Protein AF-0000000081104577 (afdb_homodimer)

pLDDT: mean 89.52, std 12.12, range [42.78, 98.62]

Sequence (260 aa):
MELSDIFRIVNLAVAGITVLGGVFHIFPFGPQNFIIGLYMIVFGLSIALLEFQIPPQVSRYANFLFSFIGRGIFYILLGGLLLGEHLISNIAGGAVGIIGIGYVALEFIPSIEPPSNMREADVGWGAEQVMELSDIFRIVNLAVAGITVLGGVFHIFPFGPQNFIIGLYMIVFGLSIALLEFQIPPQVSRYANFLFSFIGRGIFYILLGGLLLGEHLISNIAGGAVGIIGIGYVALEFIPSIEPPSNMREADVGWGAEQV

InterPro domains:
  IPR013714 Golgi apparatus membrane protein TVP15 [PF08507] (6-126)
  IPR013714 Golgi apparatus membrane protein TVP15 [PTHR28128] (6-128)

Nearest PDB structures (foldseek):
  8qkd-assembly1_A  TM=3.500E-01  e=8.846E+00  synthetic construct

Organism: NCBI:txid173218

Structure (mmCIF, N/CA/C/O backbone):
data_AF-0000000081104577-model_v1
#
loop_
_entity.id
_entity.type
_entity.pdbx_description
1 polymer 'COPI-coated vesicle protein'
#
loop_
_atom_site.group_PDB
_atom_site.id
_atom_site.type_symbol
_atom_site.label_atom_id
_atom_site.label_alt_id
_atom_site.label_comp_id
_atom_site.label_asym_id
_atom_site.label_entity_id
_atom_site.label_seq_id
_atom_site.pdbx_PDB_ins_code
_atom_site.Cartn_x
_atom_site.Cartn_y
_atom_site.Cartn_z
_atom_site.occupancy
_atom_site.B_iso_or_equiv
_atom_site.auth_seq_id
_atom_site.auth_comp_id
_atom_site.auth_asym_id
_atom_site.auth_atom_id
_atom_site.pdbx_PDB_model_num
ATOM 1 N N . MET A 1 1 ? -29.312 0.276 12.805 1 65.75 1 MET A N 1
ATOM 2 C CA . MET A 1 1 ? -27.859 0.363 12.891 1 65.75 1 MET A CA 1
ATOM 3 C C . MET A 1 1 ? -27.344 1.598 12.156 1 65.75 1 MET A C 1
ATOM 5 O O . MET A 1 1 ? -27.844 1.94 11.086 1 65.75 1 MET A O 1
ATOM 9 N N . GLU A 1 2 ? -26.625 2.367 12.812 1 85.12 2 GLU A N 1
ATOM 10 C CA . GLU A 1 2 ? -26.078 3.574 12.219 1 85.12 2 GLU A CA 1
ATOM 11 C C . GLU A 1 2 ? -25.062 3.234 11.125 1 85.12 2 GLU A C 1
ATOM 13 O O . GLU A 1 2 ? -24.484 2.146 11.125 1 85.12 2 GLU A O 1
ATOM 18 N N . LEU A 1 3 ? -25.125 3.916 10.094 1 83.12 3 LEU A N 1
ATOM 19 C CA . LEU A 1 3 ? -24.234 3.713 8.953 1 83.12 3 LEU A CA 1
ATOM 20 C C . LEU A 1 3 ? -22.797 3.482 9.43 1 83.12 3 LEU A C 1
ATOM 22 O O . LEU A 1 3 ? -22.078 2.682 8.836 1 83.12 3 LEU A O 1
ATOM 26 N N . SER A 1 4 ? -22.438 4.066 10.477 1 85.38 4 SER A N 1
ATOM 27 C CA . SER A 1 4 ? -21.078 3.92 11.023 1 85.38 4 SER A CA 1
ATOM 28 C C . SER A 1 4 ? -20.844 2.5 11.531 1 85.38 4 SER A C 1
ATOM 30 O O . SER A 1 4 ? -19.75 1.965 11.391 1 85.38 4 SER A O 1
ATOM 32 N N . ASP A 1 5 ? -21.859 1.914 12.07 1 90.38 5 ASP A N 1
ATOM 33 C CA . ASP A 1 5 ? -21.734 0.544 12.562 1 90.38 5 ASP A CA 1
ATOM 34 C C . ASP A 1 5 ? -21.594 -0.444 11.406 1 90.38 5 ASP A C 1
ATOM 36 O O . ASP A 1 5 ? -20.875 -1.437 11.516 1 90.38 5 ASP A O 1
ATOM 40 N N . ILE A 1 6 ? -22.359 -0.142 10.398 1 91.94 6 ILE A N 1
ATOM 41 C CA . ILE A 1 6 ? -22.281 -0.996 9.219 1 91.94 6 ILE A CA 1
ATOM 42 C C . ILE A 1 6 ? -20.859 -0.945 8.641 1 91.94 6 ILE A C 1
ATOM 44 O O . ILE A 1 6 ? -20.281 -1.983 8.32 1 91.94 6 ILE A O 1
ATOM 48 N N . PHE A 1 7 ? -20.312 0.239 8.531 1 94.06 7 PHE A N 1
ATOM 49 C CA . PHE A 1 7 ? -18.953 0.386 8.023 1 94.06 7 PHE A CA 1
ATOM 50 C C . PHE A 1 7 ? -17.969 -0.327 8.93 1 94.06 7 PHE A C 1
ATOM 52 O O . PHE A 1 7 ? -17 -0.935 8.453 1 94.06 7 PHE A O 1
ATOM 59 N N . ARG A 1 8 ? -18.203 -0.236 10.172 1 94.44 8 ARG A N 1
ATOM 60 C CA . ARG A 1 8 ? -17.312 -0.896 11.125 1 94.44 8 ARG A CA 1
ATOM 61 C C . ARG A 1 8 ? -17.328 -2.408 10.93 1 94.44 8 ARG A C 1
ATOM 63 O O . ARG A 1 8 ? -16.266 -3.047 10.891 1 94.44 8 ARG A O 1
ATOM 70 N N . ILE A 1 9 ? -18.453 -2.953 10.805 1 95.81 9 ILE A N 1
ATOM 71 C CA . ILE A 1 9 ? -18.609 -4.395 10.625 1 95.81 9 ILE A CA 1
ATOM 72 C C . ILE A 1 9 ? -17.969 -4.812 9.297 1 95.81 9 ILE A C 1
ATOM 74 O O . ILE A 1 9 ? -17.25 -5.816 9.242 1 95.81 9 ILE A O 1
ATOM 78 N N . VAL A 1 10 ? -18.219 -4.055 8.227 1 97 10 VAL A N 1
ATOM 79 C CA . VAL A 1 10 ? -17.656 -4.348 6.91 1 97 10 VAL A CA 1
ATOM 80 C C . VAL A 1 10 ? -16.141 -4.293 6.977 1 97 10 VAL A C 1
ATOM 82 O O . VAL A 1 10 ? -15.453 -5.191 6.477 1 97 10 VAL A O 1
ATOM 85 N N . ASN A 1 11 ? -15.617 -3.279 7.641 1 97.44 11 ASN A N 1
ATOM 86 C CA . ASN A 1 11 ? -14.172 -3.129 7.758 1 97.44 11 ASN A CA 1
ATOM 87 C C . ASN A 1 11 ? -13.555 -4.254 8.586 1 97.44 11 ASN A C 1
ATOM 89 O O . ASN A 1 11 ? -12.469 -4.734 8.273 1 97.44 11 ASN A O 1
ATOM 93 N N . LEU A 1 12 ? -14.242 -4.66 9.633 1 97.56 12 LEU A N 1
ATOM 94 C CA . LEU A 1 12 ? -13.742 -5.762 10.453 1 97.56 12 LEU A CA 1
ATOM 95 C C . LEU A 1 12 ? -13.766 -7.07 9.672 1 97.56 12 LEU A C 1
ATOM 97 O O . LEU A 1 12 ? -12.883 -7.914 9.844 1 97.56 12 LEU A O 1
ATOM 101 N N . ALA A 1 13 ? -14.781 -7.219 8.867 1 98.38 13 ALA A N 1
ATOM 102 C CA . ALA A 1 13 ? -14.828 -8.391 7.996 1 98.38 13 ALA A CA 1
ATOM 103 C C . ALA A 1 13 ? -13.656 -8.398 7.02 1 98.38 13 ALA A C 1
ATOM 105 O O . ALA A 1 13 ? -12.977 -9.414 6.859 1 98.38 13 ALA A O 1
ATOM 106 N N . VAL A 1 14 ? -13.414 -7.258 6.383 1 98.56 14 VAL A N 1
ATOM 107 C CA . VAL A 1 14 ? -12.297 -7.125 5.457 1 98.56 14 VAL A CA 1
ATOM 108 C C . VAL A 1 14 ? -10.984 -7.43 6.18 1 98.56 14 VAL A C 1
ATOM 110 O O . VAL A 1 14 ? -10.141 -8.156 5.66 1 98.56 14 VAL A O 1
ATOM 113 N N . ALA A 1 15 ? -10.883 -6.871 7.371 1 98.56 15 ALA A N 1
ATOM 114 C CA . ALA A 1 15 ? -9.68 -7.086 8.164 1 98.56 15 ALA A CA 1
ATOM 115 C C . ALA A 1 15 ? -9.484 -8.57 8.484 1 98.56 15 ALA A C 1
ATOM 117 O O . ALA A 1 15 ? -8.398 -9.117 8.289 1 98.56 15 ALA A O 1
ATOM 118 N N . GLY A 1 16 ? -10.484 -9.219 8.945 1 98.56 16 GLY A N 1
ATOM 119 C CA . GLY A 1 16 ? -10.406 -10.633 9.281 1 98.56 16 GLY A CA 1
ATOM 120 C C . GLY A 1 16 ? -10.055 -11.508 8.094 1 98.56 16 GLY A C 1
ATOM 121 O O . GLY A 1 16 ? -9.203 -12.391 8.203 1 98.56 16 GLY A O 1
ATOM 122 N N . ILE A 1 17 ? -10.742 -11.234 7 1 98.56 17 ILE A N 1
ATOM 123 C CA . ILE A 1 17 ? -10.5 -11.992 5.777 1 98.56 17 ILE A CA 1
ATOM 124 C C . ILE A 1 17 ? -9.055 -11.789 5.324 1 98.56 17 ILE A C 1
ATOM 126 O O . ILE A 1 17 ? -8.383 -12.742 4.926 1 98.56 17 ILE A O 1
ATOM 130 N N . THR A 1 18 ? -8.602 -10.555 5.414 1 98.5 18 THR A N 1
ATOM 131 C CA . THR A 1 18 ? -7.262 -10.219 4.953 1 98.5 18 THR A CA 1
ATOM 132 C C . THR A 1 18 ? -6.203 -10.867 5.844 1 98.5 18 THR A C 1
ATOM 134 O O . THR A 1 18 ? -5.215 -11.406 5.352 1 98.5 18 THR A O 1
ATOM 137 N N . VAL A 1 19 ? -6.363 -10.867 7.137 1 98.38 19 VAL A N 1
ATOM 138 C CA . VAL A 1 19 ? -5.406 -11.453 8.062 1 98.38 19 VAL A CA 1
ATOM 139 C C . VAL A 1 19 ? -5.355 -12.969 7.859 1 98.38 19 VAL A C 1
ATOM 141 O O . VAL A 1 19 ? -4.273 -13.547 7.73 1 98.38 19 VAL A O 1
ATOM 144 N N . LEU A 1 20 ? -6.504 -13.586 7.793 1 97.94 20 LEU A N 1
ATOM 145 C CA . LEU A 1 20 ? -6.559 -15.031 7.566 1 97.94 20 LEU A CA 1
ATOM 146 C C . LEU A 1 20 ? -5.953 -15.391 6.211 1 97.94 20 LEU A C 1
ATOM 148 O O . LEU A 1 20 ? -5.199 -16.359 6.102 1 97.94 20 LEU A O 1
ATOM 152 N N . GLY A 1 21 ? -6.363 -14.594 5.211 1 96.69 21 GLY A N 1
ATOM 153 C CA . GLY A 1 21 ? -5.777 -14.797 3.896 1 96.69 21 GLY A CA 1
ATOM 154 C C . GLY A 1 21 ? -4.266 -14.672 3.889 1 96.69 21 GLY A C 1
ATOM 155 O O . GLY A 1 21 ? -3.576 -15.414 3.188 1 96.69 21 GLY A O 1
ATOM 156 N N . GLY A 1 22 ? -3.736 -13.695 4.652 1 97 22 GLY A N 1
ATOM 157 C CA . GLY A 1 22 ? -2.295 -13.531 4.762 1 97 22 GLY A CA 1
ATOM 158 C C . GLY A 1 22 ? -1.605 -14.727 5.402 1 97 22 GLY A C 1
ATOM 159 O O . GLY A 1 22 ? -0.541 -15.148 4.949 1 97 22 GLY A O 1
ATOM 160 N N . VAL A 1 23 ? -2.195 -15.227 6.434 1 97 23 VAL A N 1
ATOM 161 C CA . VAL A 1 23 ? -1.643 -16.391 7.113 1 97 23 VAL A CA 1
ATOM 162 C C . VAL A 1 23 ? -1.555 -17.562 6.137 1 97 23 VAL A C 1
ATOM 164 O O . VAL A 1 23 ? -0.515 -18.219 6.035 1 97 23 VAL A O 1
ATOM 167 N N . PHE A 1 24 ? -2.6 -17.781 5.336 1 94.38 24 PHE A N 1
ATOM 168 C CA . PHE A 1 24 ? -2.617 -18.891 4.391 1 94.38 24 PHE A CA 1
ATOM 169 C C . PHE A 1 24 ? -1.701 -18.609 3.205 1 94.38 24 PHE A C 1
ATOM 171 O O . PHE A 1 24 ? -1.168 -19.547 2.592 1 94.38 24 PHE A O 1
ATOM 178 N N . HIS A 1 25 ? -1.55 -17.297 2.945 1 93.25 25 HIS A N 1
ATOM 179 C CA . HIS A 1 25 ? -0.739 -16.906 1.797 1 93.25 25 HIS A CA 1
ATOM 180 C C . HIS A 1 25 ? 0.734 -17.234 2.027 1 93.25 25 HIS A C 1
ATOM 182 O O . HIS A 1 25 ? 1.486 -17.438 1.072 1 93.25 25 HIS A O 1
ATOM 188 N N . ILE A 1 26 ? 1.109 -17.344 3.244 1 93.81 26 ILE A N 1
ATOM 189 C CA . ILE A 1 26 ? 2.502 -17.609 3.596 1 93.81 26 ILE A CA 1
ATOM 190 C C . ILE A 1 26 ? 2.875 -19.031 3.205 1 93.81 26 ILE A C 1
ATOM 192 O O . ILE A 1 26 ? 4.031 -19.312 2.877 1 93.81 26 ILE A O 1
ATOM 196 N N . PHE A 1 27 ? 1.808 -19.922 3.104 1 91.19 27 PHE A N 1
ATOM 197 C CA . PHE A 1 27 ? 2.047 -21.312 2.76 1 91.19 27 PHE A CA 1
ATOM 198 C C . PHE A 1 27 ? 1.542 -21.625 1.355 1 91.19 27 PHE A C 1
ATOM 200 O O . PHE A 1 27 ? 0.433 -21.219 0.988 1 91.19 27 PHE A O 1
ATOM 207 N N . PRO A 1 28 ? 2.332 -22.375 0.482 1 89.88 28 PRO A N 1
ATOM 208 C CA . PRO A 1 28 ? 3.648 -22.922 0.808 1 89.88 28 PRO A CA 1
ATOM 209 C C . PRO A 1 28 ? 4.73 -21.844 0.91 1 89.88 28 PRO A C 1
ATOM 211 O O . PRO A 1 28 ? 4.637 -20.812 0.249 1 89.88 28 PRO A O 1
ATOM 214 N N . PHE A 1 29 ? 5.703 -22.188 1.656 1 89.62 29 PHE A N 1
ATOM 215 C CA . PHE A 1 29 ? 6.719 -21.188 1.97 1 89.62 29 PHE A CA 1
ATOM 216 C C . PHE A 1 29 ? 7.523 -20.844 0.728 1 89.62 29 PHE A C 1
ATOM 218 O O . PHE A 1 29 ? 7.941 -21.719 -0.024 1 89.62 29 PHE A O 1
ATOM 225 N N . GLY A 1 30 ? 7.652 -19.547 0.476 1 91.69 30 GLY A N 1
ATOM 226 C CA . GLY A 1 30 ? 8.445 -18.859 -0.541 1 91.69 30 GLY A CA 1
ATOM 227 C C . GLY A 1 30 ? 8.648 -17.391 -0.261 1 91.69 30 GLY A C 1
ATOM 228 O O . GLY A 1 30 ? 7.84 -16.766 0.44 1 91.69 30 GLY A O 1
ATOM 229 N N . PRO A 1 31 ? 9.742 -16.922 -0.758 1 93.38 31 PRO A N 1
ATOM 230 C CA . PRO A 1 31 ? 10.023 -15.516 -0.43 1 93.38 31 PRO A CA 1
ATOM 231 C C . PRO A 1 31 ? 8.875 -14.578 -0.811 1 93.38 31 PRO A C 1
ATOM 233 O O . PRO A 1 31 ? 8.523 -13.688 -0.038 1 93.38 31 PRO A O 1
ATOM 236 N N . GLN A 1 32 ? 8.359 -14.727 -1.982 1 94.31 32 GLN A N 1
ATOM 237 C CA . GLN A 1 32 ? 7.254 -13.883 -2.424 1 94.31 32 GLN A CA 1
ATOM 238 C C . GLN A 1 32 ? 6.031 -14.062 -1.528 1 94.31 32 GLN A C 1
ATOM 240 O O . GLN A 1 32 ? 5.469 -13.078 -1.036 1 94.31 32 GLN A O 1
ATOM 245 N N . ASN A 1 33 ? 5.641 -15.344 -1.287 1 94.69 33 ASN A N 1
ATOM 246 C CA . ASN A 1 33 ? 4.48 -15.648 -0.457 1 94.69 33 ASN A CA 1
ATOM 247 C C . ASN A 1 33 ? 4.652 -15.117 0.963 1 94.69 33 ASN A C 1
ATOM 249 O O . ASN A 1 33 ? 3.699 -14.61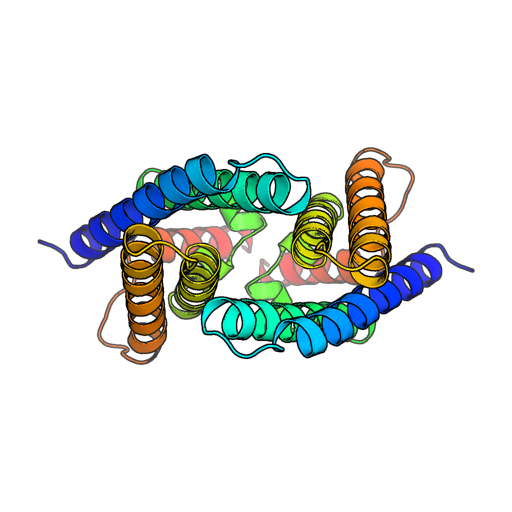7 1.562 1 94.69 33 ASN A O 1
ATOM 253 N N . PHE A 1 34 ? 5.832 -15.273 1.395 1 96.5 34 PHE A N 1
ATOM 254 C CA . PHE A 1 34 ? 6.121 -14.844 2.758 1 96.5 34 PHE A CA 1
ATOM 255 C C . PHE A 1 34 ? 5.965 -13.336 2.9 1 96.5 34 PHE A C 1
ATOM 257 O O . PHE A 1 34 ? 5.293 -12.859 3.816 1 96.5 34 PHE A O 1
ATOM 264 N N . ILE A 1 35 ? 6.523 -12.57 2.006 1 96.62 35 ILE A N 1
ATOM 265 C CA . ILE A 1 35 ? 6.488 -11.109 2.08 1 96.62 35 ILE A CA 1
ATOM 266 C C . ILE A 1 35 ? 5.047 -10.625 1.935 1 96.62 35 ILE A C 1
ATOM 268 O O . ILE A 1 35 ? 4.562 -9.844 2.76 1 96.62 35 ILE A O 1
ATOM 272 N N . ILE A 1 36 ? 4.371 -11.109 0.971 1 96 36 ILE A N 1
ATOM 273 C CA . ILE A 1 36 ? 3.01 -10.664 0.705 1 96 36 ILE A CA 1
ATOM 274 C C . ILE A 1 36 ? 2.102 -11.055 1.866 1 96 36 ILE A C 1
ATOM 276 O O . ILE A 1 36 ? 1.282 -10.258 2.32 1 96 36 ILE A O 1
ATOM 280 N N . GLY A 1 37 ? 2.271 -12.312 2.352 1 97.19 37 GLY A N 1
ATOM 281 C CA . GLY A 1 37 ? 1.483 -12.75 3.492 1 97.19 37 GLY A CA 1
ATOM 282 C C . GLY A 1 37 ? 1.68 -11.883 4.723 1 97.19 37 GLY A C 1
ATOM 283 O O . GLY A 1 37 ? 0.712 -11.531 5.398 1 97.19 37 GLY A O 1
ATOM 284 N N . LEU A 1 38 ? 2.898 -11.555 5.004 1 97.94 38 LEU A N 1
ATOM 285 C CA . LEU A 1 38 ? 3.207 -10.711 6.152 1 97.94 38 LEU A CA 1
ATOM 286 C C . LEU A 1 38 ? 2.549 -9.344 6.012 1 97.94 38 LEU A C 1
ATOM 288 O O . LEU A 1 38 ? 1.973 -8.82 6.969 1 97.94 38 LEU A O 1
ATOM 292 N N . TYR A 1 39 ? 2.688 -8.82 4.848 1 98.06 39 TYR A N 1
ATOM 293 C CA . TYR A 1 39 ? 2.092 -7.512 4.609 1 98.06 39 TYR A CA 1
ATOM 294 C C . TYR A 1 39 ? 0.575 -7.57 4.738 1 98.06 39 TYR A C 1
ATOM 296 O O . TYR A 1 39 ? -0.043 -6.656 5.289 1 98.06 39 TYR A O 1
ATOM 304 N N . MET A 1 40 ? -0.032 -8.617 4.234 1 98.06 40 MET A N 1
ATOM 305 C CA . MET A 1 40 ? -1.48 -8.75 4.359 1 98.06 40 MET A CA 1
ATOM 306 C C . MET A 1 40 ? -1.896 -8.836 5.824 1 98.06 40 MET A C 1
ATOM 308 O O . MET A 1 40 ? -2.914 -8.266 6.219 1 98.06 40 MET A O 1
ATOM 312 N N . ILE A 1 41 ? -1.156 -9.492 6.629 1 98.31 41 ILE A N 1
ATOM 313 C CA . ILE A 1 41 ? -1.445 -9.594 8.055 1 98.31 41 ILE A CA 1
ATOM 314 C C . ILE A 1 41 ? -1.347 -8.219 8.703 1 98.31 41 ILE A C 1
ATOM 316 O O . ILE A 1 41 ? -2.258 -7.801 9.422 1 98.31 41 ILE A O 1
ATOM 320 N N . VAL A 1 42 ? -0.312 -7.523 8.398 1 97.31 42 VAL A N 1
ATOM 321 C CA . VAL A 1 42 ? -0.097 -6.199 8.977 1 97.31 42 VAL A CA 1
ATOM 322 C C . VAL A 1 42 ? -1.202 -5.25 8.516 1 97.31 42 VAL A C 1
ATOM 324 O O . VAL A 1 42 ? -1.767 -4.508 9.328 1 97.31 42 VAL A O 1
ATOM 327 N N . PHE A 1 43 ? -1.508 -5.289 7.23 1 97.25 43 PHE A N 1
ATOM 328 C CA . PHE A 1 43 ? -2.549 -4.426 6.691 1 97.25 43 PHE A CA 1
ATOM 329 C C . PHE A 1 43 ? -3.9 -4.746 7.32 1 97.25 43 PHE A C 1
ATOM 331 O O . PHE A 1 43 ? -4.645 -3.84 7.699 1 97.25 43 PHE A O 1
ATOM 338 N N . GLY A 1 44 ? -4.215 -6.023 7.422 1 97.88 44 GLY A N 1
ATOM 339 C CA . GLY A 1 44 ? -5.469 -6.418 8.047 1 97.88 44 GLY A CA 1
ATOM 340 C C . GLY A 1 44 ? -5.57 -5.988 9.5 1 97.88 44 GLY A C 1
ATOM 341 O O . GLY A 1 44 ? -6.609 -5.484 9.93 1 97.88 44 GLY A O 1
ATOM 342 N N . LEU A 1 45 ? -4.539 -6.133 10.242 1 97.31 45 LEU A N 1
ATOM 343 C CA . LEU A 1 45 ? -4.516 -5.734 11.648 1 97.31 45 LEU A CA 1
ATOM 344 C C . LEU A 1 45 ? -4.648 -4.219 11.781 1 97.31 45 LEU A C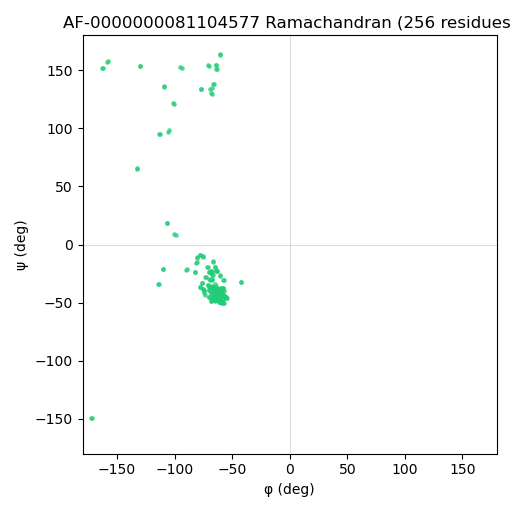 1
ATOM 346 O O . LEU A 1 45 ? -5.301 -3.73 12.711 1 97.31 45 LEU A O 1
ATOM 350 N N . SER A 1 46 ? -4.027 -3.488 10.906 1 95.94 46 SER A N 1
ATOM 351 C CA . SER A 1 46 ? -4.137 -2.033 10.914 1 95.94 46 SER A CA 1
ATOM 352 C C . SER A 1 46 ? -5.578 -1.587 10.68 1 95.94 46 SER A C 1
ATOM 354 O O . SER A 1 46 ? -6.07 -0.675 11.344 1 95.94 46 SER A O 1
ATOM 356 N N . ILE A 1 47 ? -6.215 -2.242 9.719 1 96.5 47 ILE A N 1
ATOM 357 C CA . ILE A 1 47 ? -7.602 -1.922 9.414 1 96.5 47 ILE A CA 1
ATOM 358 C C . ILE A 1 47 ? -8.484 -2.219 10.625 1 96.5 47 ILE A C 1
ATOM 360 O O . ILE A 1 47 ? -9.352 -1.418 10.977 1 96.5 47 ILE A O 1
ATOM 364 N N . ALA A 1 48 ? -8.211 -3.35 11.258 1 96.31 48 ALA A N 1
ATOM 365 C CA . ALA A 1 48 ? -8.961 -3.717 12.453 1 96.31 48 ALA A CA 1
ATOM 366 C C . ALA A 1 48 ? -8.734 -2.711 13.578 1 96.31 48 ALA A C 1
ATOM 368 O O . ALA A 1 48 ? -9.688 -2.268 14.227 1 96.31 48 ALA A O 1
ATOM 369 N N . LEU A 1 49 ? -7.543 -2.348 13.781 1 94.19 49 LEU A N 1
ATOM 370 C CA . LEU A 1 49 ? -7.172 -1.419 14.844 1 94.19 49 LEU A CA 1
ATOM 371 C C . LEU A 1 49 ? -7.875 -0.078 14.656 1 94.19 49 LEU A C 1
ATOM 373 O O . LEU A 1 49 ? -8.297 0.542 15.641 1 94.19 49 LEU A O 1
ATOM 377 N N . LEU A 1 50 ? -7.984 0.344 13.438 1 92.31 50 LEU A N 1
ATOM 378 C CA . LEU A 1 50 ? -8.578 1.644 13.133 1 92.31 50 LEU A CA 1
ATOM 379 C C . LEU A 1 50 ? -10.039 1.69 13.562 1 92.31 50 LEU A C 1
ATOM 381 O O . LEU A 1 50 ? -10.602 2.771 13.75 1 92.31 50 LEU A O 1
ATOM 385 N N . GLU A 1 51 ? -10.656 0.534 13.672 1 92.25 51 GLU A N 1
ATOM 386 C CA . GLU A 1 51 ? -12.062 0.487 14.055 1 92.25 51 GLU A CA 1
ATOM 387 C C . GLU A 1 51 ? -12.234 0.631 15.562 1 92.25 51 GLU A C 1
ATOM 389 O O . GLU A 1 51 ? -13.344 0.861 16.047 1 92.25 51 GLU A O 1
ATOM 394 N N . PHE A 1 52 ? -11.141 0.542 16.266 1 91.19 52 PHE A N 1
ATOM 395 C CA . PHE A 1 52 ? -11.195 0.652 17.719 1 91.19 52 PHE A CA 1
ATOM 396 C C . PHE A 1 52 ? -10.469 1.902 18.203 1 91.19 52 PHE A C 1
ATOM 398 O O . PHE A 1 52 ? -10.859 2.514 19.203 1 91.19 52 PHE A O 1
ATOM 405 N N . GLN A 1 53 ? -9.477 2.236 17.531 1 90.44 53 GLN A N 1
ATOM 406 C CA . GLN A 1 53 ? -8.711 3.434 17.859 1 90.44 53 GLN A CA 1
ATOM 407 C C . GLN A 1 53 ? -7.918 3.926 16.641 1 90.44 53 GLN A C 1
ATOM 409 O O . GLN A 1 53 ? -7.613 3.15 15.742 1 90.44 53 GLN A O 1
ATOM 414 N N . ILE A 1 54 ? -7.574 5.219 16.688 1 87.56 54 ILE A N 1
ATOM 415 C CA . ILE A 1 54 ? -6.805 5.832 15.609 1 87.56 54 ILE A CA 1
ATOM 416 C C . ILE A 1 54 ? -5.363 6.043 16.062 1 87.56 54 ILE A C 1
ATOM 418 O O . ILE A 1 54 ? -5.039 7.07 16.656 1 87.56 54 ILE A O 1
ATOM 422 N N . PRO A 1 55 ? -4.559 5.117 15.695 1 85.25 55 PRO A N 1
ATOM 423 C CA . PRO A 1 55 ? -3.148 5.328 16.031 1 85.25 55 PRO A CA 1
ATOM 424 C C . PRO A 1 55 ? -2.52 6.484 15.258 1 85.25 55 PRO A C 1
ATOM 426 O O . PRO A 1 55 ? -2.707 6.594 14.047 1 85.25 55 PRO A O 1
ATOM 429 N N . PRO A 1 56 ? -1.806 7.297 15.961 1 84.44 56 PRO A N 1
ATOM 430 C CA . PRO A 1 56 ? -1.169 8.43 15.273 1 84.44 56 PRO A CA 1
ATOM 431 C C . PRO A 1 56 ? -0.247 7.984 14.141 1 84.44 56 PRO A C 1
ATOM 433 O O . PRO A 1 56 ? -0.092 8.703 13.148 1 84.44 56 PRO A O 1
ATOM 436 N N . GLN A 1 57 ? 0.355 6.793 14.289 1 81.88 57 GLN A N 1
ATOM 437 C CA . GLN A 1 57 ? 1.26 6.281 13.258 1 81.88 57 GLN A CA 1
ATOM 438 C C . GLN A 1 57 ? 0.523 6.047 11.945 1 81.88 57 GLN A C 1
ATOM 440 O O . GLN A 1 57 ? 1.049 6.344 10.867 1 81.88 57 GLN A O 1
ATOM 445 N N . VAL A 1 58 ? -0.656 5.566 12.07 1 84.75 58 VAL A N 1
ATOM 446 C CA . VAL A 1 58 ? -1.42 5.25 10.867 1 84.75 58 VAL A CA 1
ATOM 447 C C . VAL A 1 58 ? -1.931 6.539 10.227 1 84.75 58 VAL A C 1
ATOM 449 O O . VAL A 1 58 ? -1.879 6.699 9.008 1 84.75 58 VAL A O 1
ATOM 452 N N . SER A 1 59 ? -2.309 7.418 11.031 1 81.94 59 SER A N 1
ATOM 453 C CA . SER A 1 59 ? -2.803 8.688 10.516 1 81.94 59 SER A CA 1
ATOM 454 C C . SER A 1 59 ? -1.674 9.508 9.898 1 81.94 59 SER A C 1
ATOM 456 O O . SER A 1 59 ? -1.892 10.258 8.945 1 81.94 59 SER A O 1
ATOM 458 N N . ARG A 1 60 ? -0.557 9.297 10.438 1 80.75 60 ARG A N 1
ATOM 459 C CA . ARG A 1 60 ? 0.592 10.062 9.961 1 80.75 60 ARG A CA 1
ATOM 460 C C . ARG A 1 60 ? 1.114 9.5 8.641 1 80.75 60 ARG A C 1
ATOM 462 O O . ARG A 1 60 ? 1.483 10.258 7.742 1 80.75 60 ARG A O 1
ATOM 469 N N . TYR A 1 61 ? 1.081 8.172 8.461 1 84.31 61 TYR A N 1
ATOM 470 C CA . TYR A 1 61 ? 1.783 7.551 7.344 1 84.31 61 TYR A CA 1
ATOM 471 C C . TYR A 1 61 ? 0.798 7.012 6.312 1 84.31 61 TYR A C 1
ATOM 473 O O . TYR A 1 61 ? 1.146 6.844 5.141 1 84.31 61 TYR A O 1
ATOM 481 N N . ALA A 1 62 ? -0.384 6.793 6.742 1 88.25 62 ALA A N 1
ATOM 482 C CA . ALA A 1 62 ? -1.357 6.152 5.859 1 88.25 62 ALA A CA 1
ATOM 483 C C . ALA A 1 62 ? -2.686 6.906 5.871 1 88.25 62 ALA A C 1
ATOM 485 O O . ALA A 1 62 ? -3.734 6.32 6.145 1 88.25 62 ALA A O 1
ATOM 486 N N . ASN A 1 63 ? -2.66 8.102 5.395 1 87.56 63 ASN A N 1
ATOM 487 C CA . ASN A 1 63 ? -3.842 8.953 5.43 1 87.56 63 ASN A CA 1
ATOM 488 C C . ASN A 1 63 ? -4.91 8.477 4.449 1 87.56 63 ASN A C 1
ATOM 490 O O . ASN A 1 63 ? -6.086 8.805 4.594 1 87.56 63 ASN A O 1
ATOM 494 N N . PHE A 1 64 ? -4.477 7.707 3.514 1 90.69 64 PHE A N 1
ATOM 495 C CA . PHE A 1 64 ? -5.422 7.215 2.518 1 90.69 64 PHE A CA 1
ATOM 496 C C . PHE A 1 64 ? -6.453 6.297 3.158 1 90.69 64 PHE A C 1
ATOM 498 O O . PHE A 1 64 ? -7.566 6.148 2.646 1 90.69 64 PHE A O 1
ATOM 505 N N . LEU A 1 65 ? -6.18 5.75 4.348 1 92.62 65 LEU A N 1
ATOM 506 C CA . LEU A 1 65 ? -7.098 4.84 5.027 1 92.62 65 LEU A CA 1
ATOM 507 C C . LEU A 1 65 ? -8.266 5.602 5.637 1 92.62 65 LEU A C 1
ATOM 509 O O . LEU A 1 65 ? -9.273 5 6.027 1 92.62 65 LEU A O 1
ATOM 513 N N . PHE A 1 66 ? -8.156 6.926 5.648 1 89.62 66 PHE A N 1
ATOM 514 C CA . PHE A 1 66 ? -9.18 7.754 6.281 1 89.62 66 PHE A CA 1
ATOM 515 C C . PHE A 1 66 ? -10.031 8.453 5.23 1 89.62 66 PHE A C 1
ATOM 517 O O . PHE A 1 66 ? -10.703 9.445 5.531 1 89.62 66 PHE A O 1
ATOM 524 N N . SER A 1 67 ? -9.977 7.945 4.066 1 89.56 67 SER A N 1
ATOM 525 C CA . SER A 1 67 ? -10.836 8.383 2.977 1 89.56 67 SER A CA 1
ATOM 526 C C . SER A 1 67 ? -11.523 7.203 2.299 1 89.56 67 SER A C 1
ATOM 528 O O . SER A 1 67 ? -10.984 6.094 2.291 1 89.56 67 SER A O 1
ATOM 530 N N . PHE A 1 68 ? -12.664 7.461 1.71 1 92.69 68 PHE A N 1
ATOM 531 C CA . PHE A 1 68 ? -13.398 6.402 1.024 1 92.69 68 PHE A CA 1
ATOM 532 C C . PHE A 1 68 ? -12.633 5.926 -0.207 1 92.69 68 PHE A C 1
ATOM 534 O O . PHE A 1 68 ? -12.484 4.723 -0.418 1 92.69 68 PHE A O 1
ATOM 541 N N . ILE A 1 69 ? -12.164 6.809 -0.934 1 92.62 69 ILE A N 1
ATOM 542 C CA . ILE A 1 69 ? -11.484 6.473 -2.18 1 92.62 69 ILE A CA 1
ATOM 543 C C . ILE A 1 69 ? -10.18 5.734 -1.872 1 92.62 69 ILE A C 1
ATOM 545 O O . ILE A 1 69 ? -9.883 4.707 -2.488 1 92.62 69 ILE A O 1
ATOM 549 N N . GLY A 1 70 ? -9.422 6.305 -0.904 1 93.75 70 GLY A N 1
ATOM 550 C CA . GLY A 1 70 ? -8.18 5.652 -0.534 1 93.75 70 GLY A CA 1
ATOM 551 C C . GLY A 1 70 ? -8.375 4.246 0.001 1 93.75 70 GLY A C 1
ATOM 552 O O . GLY A 1 70 ? -7.707 3.311 -0.435 1 93.75 70 GLY A O 1
ATOM 553 N N . ARG A 1 71 ? -9.281 4.117 0.847 1 95.5 71 ARG A N 1
ATOM 554 C CA . ARG A 1 71 ? -9.57 2.812 1.432 1 95.5 71 ARG A CA 1
ATOM 555 C C . ARG A 1 71 ? -10.109 1.85 0.38 1 95.5 71 ARG A C 1
ATOM 557 O O . ARG A 1 71 ? -9.773 0.664 0.383 1 95.5 71 ARG A O 1
ATOM 564 N N . GLY A 1 72 ? -10.992 2.377 -0.433 1 97.06 72 GLY A N 1
ATOM 565 C CA . GLY A 1 72 ? -11.547 1.552 -1.495 1 97.06 72 GLY A CA 1
ATOM 566 C C . GLY A 1 72 ? -10.484 0.982 -2.418 1 97.06 72 GLY A C 1
ATOM 567 O O . GLY A 1 72 ? -10.461 -0.222 -2.682 1 97.06 72 GLY A O 1
ATOM 568 N N . ILE A 1 73 ? -9.617 1.829 -2.893 1 96.88 73 ILE A N 1
ATOM 569 C CA . ILE A 1 73 ? -8.531 1.412 -3.771 1 96.88 73 ILE A CA 1
ATOM 570 C C . ILE A 1 73 ? -7.652 0.39 -3.055 1 96.88 73 ILE A C 1
ATOM 572 O O . ILE A 1 73 ? -7.223 -0.599 -3.654 1 96.88 73 ILE A O 1
ATOM 576 N N . PHE A 1 74 ? -7.445 0.62 -1.79 1 98.06 74 PHE A N 1
ATOM 577 C CA . PHE A 1 74 ? -6.637 -0.287 -0.985 1 98.06 74 PHE A CA 1
ATOM 578 C C . PHE A 1 74 ? -7.312 -1.646 -0.854 1 98.06 74 PHE A C 1
ATOM 580 O O . PHE A 1 74 ? -6.656 -2.684 -0.949 1 98.06 74 PHE A O 1
ATOM 587 N N . TYR A 1 75 ? -8.594 -1.655 -0.646 1 98.62 75 TYR A N 1
ATOM 588 C CA . TYR A 1 75 ? -9.336 -2.906 -0.526 1 98.62 75 TYR A CA 1
ATOM 589 C C . TYR A 1 75 ? -9.305 -3.686 -1.836 1 98.62 75 TYR A C 1
ATOM 591 O O . TYR A 1 75 ? -9.234 -4.918 -1.833 1 98.62 75 TYR A O 1
ATOM 599 N N . ILE A 1 76 ? -9.391 -2.988 -2.891 1 98.44 76 ILE A N 1
ATOM 600 C CA . ILE A 1 76 ? -9.297 -3.648 -4.188 1 98.44 76 ILE A CA 1
ATOM 601 C C . ILE A 1 76 ? -7.945 -4.348 -4.32 1 98.44 76 ILE A C 1
ATOM 603 O O . ILE A 1 76 ? -7.867 -5.48 -4.797 1 98.44 76 ILE A O 1
ATOM 607 N N . LEU A 1 77 ? -6.906 -3.666 -3.908 1 98.12 77 LEU A N 1
ATOM 608 C CA . LEU A 1 77 ? -5.586 -4.285 -3.914 1 98.12 77 LEU A CA 1
ATOM 609 C C . LEU A 1 77 ? -5.566 -5.539 -3.045 1 98.12 77 LEU A C 1
ATOM 611 O O . LEU A 1 77 ? -5.078 -6.586 -3.471 1 98.12 77 LEU A O 1
ATOM 615 N N . LEU A 1 78 ? -6.062 -5.41 -1.817 1 98.25 78 LEU A N 1
ATOM 616 C CA . LEU A 1 78 ? -6.082 -6.543 -0.901 1 98.25 78 LEU A CA 1
ATOM 617 C C . LEU A 1 78 ? -6.875 -7.703 -1.494 1 98.25 78 LEU A C 1
ATOM 619 O O . LEU A 1 78 ? -6.461 -8.859 -1.388 1 98.25 78 LEU A O 1
ATOM 623 N N . GLY A 1 79 ? -8.047 -7.348 -2.102 1 98.12 79 GLY A N 1
ATOM 624 C CA . GLY A 1 79 ? -8.805 -8.383 -2.789 1 98.12 79 GLY A CA 1
ATOM 625 C C . GLY A 1 79 ? -8.008 -9.094 -3.863 1 98.12 79 GLY A C 1
ATOM 626 O O . GLY A 1 79 ? -8.07 -10.32 -3.986 1 98.12 79 GLY A O 1
ATOM 627 N N . GLY A 1 80 ? -7.293 -8.336 -4.633 1 97.06 80 GLY A N 1
ATOM 628 C CA . GLY A 1 80 ? -6.422 -8.914 -5.645 1 97.06 80 GLY A CA 1
ATOM 629 C C . GLY A 1 80 ? -5.367 -9.836 -5.07 1 97.06 80 GLY A C 1
ATOM 630 O O . GLY A 1 80 ? -5.07 -10.883 -5.648 1 97.06 80 GLY A O 1
ATOM 631 N N . LEU A 1 81 ? -4.793 -9.453 -3.977 1 96.31 81 LEU A N 1
ATOM 632 C CA . LEU A 1 81 ? -3.756 -10.25 -3.338 1 96.31 81 LEU A CA 1
ATOM 633 C C . LEU A 1 81 ? -4.332 -11.555 -2.801 1 96.31 81 LEU A C 1
ATOM 635 O O . LEU A 1 81 ? -3.615 -12.555 -2.674 1 96.31 81 LEU A O 1
ATOM 639 N N . LEU A 1 82 ? -5.598 -11.547 -2.506 1 96.88 82 LEU A N 1
ATOM 640 C CA . LEU A 1 82 ? -6.258 -12.711 -1.93 1 96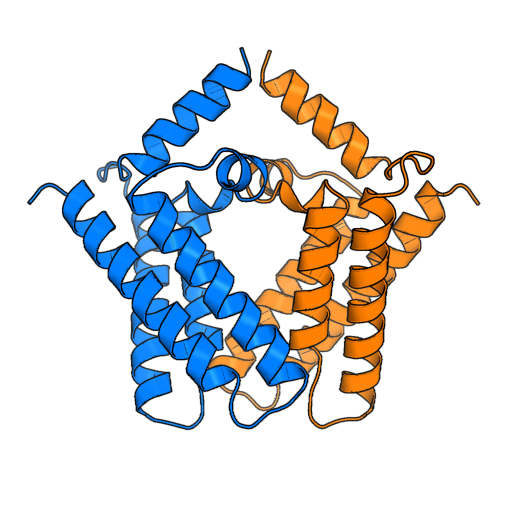.88 82 LEU A CA 1
ATOM 641 C C . LEU A 1 82 ? -6.645 -13.711 -3.016 1 96.88 82 LEU A C 1
ATOM 643 O O . LEU A 1 82 ? -6.805 -14.898 -2.74 1 96.88 82 LEU A O 1
ATOM 647 N N . LEU A 1 83 ? -6.793 -13.203 -4.211 1 95.25 83 LEU A N 1
ATOM 648 C CA . LEU A 1 83 ? -7.184 -14.094 -5.293 1 95.25 83 LEU A CA 1
ATOM 649 C C . LEU A 1 83 ? -6.109 -15.148 -5.547 1 95.25 83 LEU A C 1
ATOM 651 O O . LEU A 1 83 ? -4.926 -14.906 -5.297 1 95.25 83 LEU A O 1
ATOM 655 N N . GLY A 1 84 ? -6.574 -16.328 -6.039 1 89.62 84 GLY A N 1
ATOM 656 C CA . GLY A 1 84 ? -5.621 -17.406 -6.254 1 89.62 84 GLY A CA 1
ATOM 657 C C . GLY A 1 84 ? -6.223 -18.609 -6.977 1 89.62 84 GLY A C 1
ATOM 658 O O . GLY A 1 84 ? -7.098 -18.438 -7.832 1 89.62 84 GLY A O 1
ATOM 659 N N . GLU A 1 85 ? -5.672 -19.719 -6.645 1 85.44 85 GLU A N 1
ATOM 660 C CA . GLU A 1 85 ? -6.062 -20.938 -7.355 1 85.44 85 GLU A CA 1
ATOM 661 C C . GLU A 1 85 ? -7.246 -21.625 -6.676 1 85.44 85 GLU A C 1
ATOM 663 O O . GLU A 1 85 ? -8.023 -22.312 -7.324 1 85.44 85 GLU A O 1
ATOM 668 N N . HIS A 1 86 ? -7.43 -21.312 -5.441 1 89.38 86 HIS A N 1
ATOM 669 C CA . HIS A 1 86 ? -8.477 -22 -4.688 1 89.38 86 HIS A CA 1
ATOM 670 C C . HIS A 1 86 ? -9.773 -21.188 -4.691 1 89.38 86 HIS A C 1
ATOM 672 O O . HIS A 1 86 ? -9.742 -19.969 -4.758 1 89.38 86 HIS A O 1
ATOM 678 N N . LEU A 1 87 ? -10.844 -21.844 -4.57 1 91.88 87 LEU A N 1
ATOM 679 C CA . LEU A 1 87 ? -12.156 -21.219 -4.562 1 91.88 87 LEU A CA 1
ATOM 680 C C . LEU A 1 87 ? -12.312 -20.297 -3.363 1 91.88 87 LEU A C 1
ATOM 682 O O . LEU A 1 87 ? -12.844 -19.188 -3.492 1 91.88 87 LEU A O 1
ATOM 686 N N . ILE A 1 88 ? -11.867 -20.734 -2.23 1 92.81 88 ILE A N 1
ATOM 687 C CA . ILE A 1 88 ? -12.023 -19.953 -1.017 1 92.81 88 ILE A CA 1
ATOM 688 C C . ILE A 1 88 ? -11.281 -18.625 -1.174 1 92.81 88 ILE A C 1
ATOM 690 O O . ILE A 1 88 ? -11.773 -17.578 -0.74 1 92.81 88 ILE A O 1
ATOM 694 N N . SER A 1 89 ? -10.148 -18.672 -1.806 1 94 89 SER A N 1
ATOM 695 C CA . SER A 1 89 ? -9.375 -17.453 -2.035 1 94 89 SER A CA 1
ATOM 696 C C . SER A 1 89 ? -10.086 -16.531 -3.018 1 94 89 SER A C 1
ATOM 698 O O . SER A 1 89 ? -10.07 -15.305 -2.848 1 94 89 SER A O 1
ATOM 700 N N . ASN A 1 90 ? -10.703 -17.062 -3.986 1 95.69 90 ASN A N 1
ATOM 701 C CA . ASN A 1 90 ? -11.414 -16.266 -4.98 1 95.69 90 ASN A CA 1
ATOM 702 C C . ASN A 1 90 ? -12.68 -15.648 -4.395 1 95.69 90 ASN A C 1
ATOM 704 O O . ASN A 1 90 ? -13.062 -14.531 -4.766 1 95.69 90 ASN A O 1
ATOM 708 N N . ILE A 1 91 ? -13.297 -16.375 -3.52 1 96.62 91 ILE A N 1
ATOM 709 C CA . ILE A 1 91 ? -14.469 -15.828 -2.844 1 96.62 91 ILE A CA 1
ATOM 710 C C . ILE A 1 91 ? -14.047 -14.695 -1.913 1 96.62 91 ILE A C 1
ATOM 712 O O . ILE A 1 91 ? -14.641 -13.609 -1.933 1 96.62 91 ILE A O 1
ATOM 716 N N . ALA A 1 92 ? -13.031 -14.977 -1.129 1 96.69 92 ALA A N 1
ATOM 717 C CA . ALA A 1 92 ? -12.523 -13.969 -0.199 1 96.69 92 ALA A CA 1
ATOM 718 C C . ALA A 1 92 ? -12.031 -12.734 -0.944 1 96.69 92 ALA A C 1
ATOM 720 O O . ALA A 1 92 ? -12.398 -11.609 -0.603 1 96.69 92 ALA A O 1
ATOM 721 N N . GLY A 1 93 ? -11.211 -12.977 -1.965 1 97.44 93 GLY A N 1
ATOM 722 C CA . GLY A 1 93 ? -10.695 -11.867 -2.754 1 97.44 93 GLY A CA 1
ATOM 723 C C . GLY A 1 93 ? -11.781 -11.094 -3.48 1 97.44 93 GLY A C 1
ATOM 724 O O . GLY A 1 93 ? -11.734 -9.867 -3.551 1 97.44 93 GLY A O 1
ATOM 725 N N . GLY A 1 94 ? -12.703 -11.859 -4.031 1 97.62 94 GLY A N 1
ATOM 726 C CA . GLY A 1 94 ? -13.836 -11.219 -4.672 1 97.62 94 GLY A CA 1
ATOM 727 C C . GLY A 1 94 ? -14.648 -10.359 -3.719 1 97.62 94 GLY A C 1
ATOM 728 O O . GLY A 1 94 ? -15.016 -9.234 -4.051 1 97.62 94 GLY A O 1
ATOM 729 N N . ALA A 1 95 ? -14.945 -10.867 -2.574 1 98.06 95 ALA A N 1
ATOM 730 C CA . ALA A 1 95 ? -15.719 -10.133 -1.582 1 98.06 95 ALA A CA 1
ATOM 731 C C . ALA A 1 95 ? -15.016 -8.836 -1.185 1 98.06 95 ALA A C 1
ATOM 733 O O . ALA A 1 95 ? -15.617 -7.762 -1.213 1 98.06 95 ALA A O 1
ATOM 734 N N . VAL A 1 96 ? -13.742 -8.922 -0.847 1 98.5 96 VAL A N 1
ATOM 735 C CA . VAL A 1 96 ? -12.961 -7.762 -0.427 1 98.5 96 VAL A CA 1
ATOM 736 C C . VAL A 1 96 ? -12.844 -6.773 -1.585 1 98.5 96 VAL A C 1
ATOM 738 O O . VAL A 1 96 ? -12.945 -5.562 -1.387 1 98.5 96 VAL A O 1
ATOM 741 N N . GLY A 1 97 ? -12.664 -7.285 -2.771 1 98.25 97 GLY A N 1
ATOM 742 C CA . GLY A 1 97 ? -12.602 -6.43 -3.947 1 98.25 97 GLY A CA 1
ATOM 743 C C . GLY A 1 97 ? -13.891 -5.676 -4.203 1 98.25 97 GLY A C 1
ATOM 744 O O . GLY A 1 97 ? -13.867 -4.477 -4.5 1 98.25 97 GLY A O 1
ATOM 745 N N . ILE A 1 98 ? -14.977 -6.336 -4.09 1 98.38 98 ILE A N 1
ATOM 746 C CA . ILE A 1 98 ? -16.281 -5.727 -4.309 1 98.38 98 ILE A CA 1
ATOM 747 C C . ILE A 1 98 ? -16.547 -4.656 -3.25 1 98.38 98 ILE A C 1
ATOM 749 O O . ILE A 1 98 ? -17.062 -3.584 -3.557 1 98.38 98 ILE A O 1
ATOM 753 N N . ILE A 1 99 ? -16.188 -4.977 -2.012 1 98.12 99 ILE A N 1
ATOM 754 C CA . ILE A 1 99 ? -16.297 -3.979 -0.954 1 98.12 99 ILE A CA 1
ATOM 755 C C . ILE A 1 99 ? -15.469 -2.752 -1.313 1 98.12 99 ILE A C 1
ATOM 757 O O . ILE A 1 99 ? -15.906 -1.616 -1.128 1 98.12 99 ILE A O 1
ATOM 761 N N . GLY A 1 100 ? -14.266 -3.016 -1.818 1 98.31 100 GLY A N 1
ATOM 762 C CA . GLY A 1 100 ? -13.43 -1.911 -2.262 1 98.31 100 GLY A CA 1
ATOM 763 C C . GLY A 1 100 ? -14.086 -1.056 -3.328 1 98.31 100 GLY A C 1
ATOM 764 O O . GLY A 1 100 ? -14.07 0.174 -3.24 1 98.31 100 GLY A O 1
ATOM 765 N N . ILE A 1 101 ? -14.641 -1.646 -4.301 1 98.06 101 ILE A N 1
ATOM 766 C CA . ILE A 1 101 ? -15.344 -0.936 -5.363 1 98.06 101 ILE A CA 1
ATOM 767 C C . ILE A 1 101 ? -16.5 -0.139 -4.77 1 98.06 101 ILE A C 1
ATOM 769 O O . ILE A 1 101 ? -16.75 1.002 -5.164 1 98.06 101 ILE A O 1
ATOM 773 N N . GLY A 1 102 ? -17.188 -0.744 -3.91 1 97.19 102 GLY A N 1
ATOM 774 C CA . GLY A 1 102 ? -18.266 -0.045 -3.213 1 97.19 102 GLY A CA 1
ATOM 775 C C . GLY A 1 102 ? -17.797 1.205 -2.494 1 97.19 102 GLY A C 1
ATOM 776 O O . GLY A 1 102 ? -18.438 2.248 -2.559 1 97.19 102 GLY A O 1
ATOM 777 N N . TYR A 1 103 ? -16.672 1.068 -1.801 1 96.75 103 TYR A N 1
ATOM 778 C CA . TYR A 1 103 ? -16.109 2.219 -1.101 1 96.75 103 TYR A CA 1
ATOM 779 C C . TYR A 1 103 ? -15.75 3.326 -2.08 1 96.75 103 TYR A C 1
ATOM 781 O O . TYR A 1 103 ? -15.984 4.508 -1.811 1 96.75 103 TYR A O 1
ATOM 789 N N . VAL A 1 104 ? -15.172 2.975 -3.197 1 96.31 104 VAL A N 1
ATOM 790 C CA . VAL A 1 104 ? -14.828 3.973 -4.203 1 96.31 104 VAL A CA 1
ATOM 791 C C . VAL A 1 104 ? -16.094 4.672 -4.695 1 96.31 104 VAL A C 1
ATOM 793 O O . VAL A 1 104 ? -16.125 5.895 -4.844 1 96.31 104 VAL A O 1
ATOM 796 N N . ALA A 1 105 ? -17.109 3.945 -4.898 1 95.94 105 ALA A N 1
ATOM 797 C CA . ALA A 1 105 ? -18.391 4.496 -5.359 1 95.94 105 ALA A CA 1
ATOM 798 C C . ALA A 1 105 ? -18.984 5.438 -4.324 1 95.94 105 ALA A C 1
ATOM 800 O O . ALA A 1 105 ? -19.594 6.457 -4.672 1 95.94 105 ALA A O 1
ATOM 801 N N . LEU A 1 106 ? -18.797 5.129 -3.078 1 93 106 LEU A N 1
ATOM 802 C CA . LEU A 1 106 ? -19.375 5.926 -1.997 1 93 106 LEU A CA 1
ATOM 803 C C . LEU A 1 106 ? -18.734 7.309 -1.944 1 93 106 LEU A C 1
ATOM 805 O O . LEU A 1 106 ? -19.328 8.258 -1.425 1 93 106 LEU A O 1
ATOM 809 N N . GLU A 1 107 ? -17.547 7.359 -2.467 1 88.25 107 GLU A N 1
ATOM 810 C CA . GLU A 1 107 ? -16.875 8.656 -2.525 1 88.25 107 GLU A CA 1
ATOM 811 C C . GLU A 1 107 ? -17.672 9.648 -3.365 1 88.25 107 GLU A C 1
ATOM 813 O O . GLU A 1 107 ? -17.609 10.859 -3.125 1 88.25 107 GLU A O 1
ATOM 818 N N . PHE A 1 108 ? -18.406 9.141 -4.27 1 89.12 108 PHE A N 1
ATOM 819 C CA . PHE A 1 108 ? -19.125 10 -5.195 1 89.12 108 PHE A CA 1
ATOM 820 C C . PHE A 1 108 ? -20.578 10.18 -4.766 1 89.12 108 PHE A C 1
ATOM 822 O O . PHE A 1 108 ? -21.391 10.742 -5.5 1 89.12 108 PHE A O 1
ATOM 829 N N . ILE A 1 109 ? -20.875 9.727 -3.648 1 87.5 109 ILE A N 1
ATOM 830 C CA . ILE A 1 109 ? -22.219 9.891 -3.096 1 87.5 109 ILE A CA 1
ATOM 831 C C . ILE A 1 109 ? -22.156 10.812 -1.877 1 87.5 109 ILE A C 1
ATOM 833 O O . ILE A 1 109 ? -21.859 10.367 -0.767 1 87.5 109 ILE A O 1
ATOM 837 N N . PRO A 1 110 ? -22.391 12.047 -2.049 1 80.44 110 PRO A N 1
ATOM 838 C CA . PRO A 1 110 ? -22.219 13.031 -0.98 1 80.44 110 PRO A CA 1
ATOM 839 C C . PRO A 1 110 ? -23.219 12.828 0.167 1 80.44 110 PRO A C 1
ATOM 841 O O . PRO A 1 110 ? -22.969 13.305 1.281 1 80.44 110 PRO A O 1
ATOM 844 N N . SER A 1 111 ? -24.219 12.094 0.012 1 81.75 111 SER A N 1
ATOM 845 C CA . SER A 1 111 ? -25.234 11.922 1.041 1 81.75 111 SER A CA 1
ATOM 846 C C . SER A 1 111 ? -24.766 10.961 2.127 1 81.75 111 SER A C 1
ATOM 848 O O . SER A 1 111 ? -25.375 10.883 3.199 1 81.75 111 SER A O 1
ATOM 850 N N . ILE A 1 112 ? -23.719 10.391 1.85 1 81.06 112 ILE A N 1
ATOM 851 C CA . ILE A 1 112 ? -23.281 9.391 2.809 1 81.06 112 ILE A CA 1
ATOM 852 C C . ILE A 1 112 ? -22.172 9.977 3.682 1 81.06 112 ILE A C 1
ATOM 854 O O . ILE A 1 112 ? -21.125 10.391 3.176 1 81.06 112 ILE A O 1
ATOM 858 N N . GLU A 1 113 ? -22.438 9.977 4.953 1 79.31 113 GLU A N 1
ATOM 859 C CA . GLU A 1 113 ? -21.438 10.453 5.906 1 79.31 113 GLU A CA 1
ATOM 860 C C . GLU A 1 113 ? -20.344 9.406 6.141 1 79.31 113 GLU A C 1
ATOM 862 O O . GLU A 1 113 ? -20.641 8.219 6.297 1 79.31 113 GLU A O 1
ATOM 867 N N . PRO A 1 114 ? -19.125 9.859 6.102 1 81.62 114 PRO A N 1
ATOM 868 C CA . PRO A 1 114 ? -18.047 8.906 6.406 1 81.62 114 PRO A CA 1
ATOM 869 C C . PRO A 1 114 ? -18.109 8.391 7.844 1 81.62 114 PRO A C 1
ATOM 871 O O . PRO A 1 114 ? -18.703 9.031 8.711 1 81.62 114 PRO A O 1
ATOM 874 N N . PRO A 1 115 ? -17.531 7.184 7.965 1 80.69 115 PRO A N 1
ATOM 875 C CA . PRO A 1 115 ? -17.5 6.621 9.32 1 80.69 115 PRO A CA 1
ATOM 876 C C . PRO A 1 115 ? -16.719 7.492 10.297 1 80.69 115 PRO A C 1
ATOM 878 O O . PRO A 1 115 ? -15.984 8.398 9.883 1 80.69 115 PRO A O 1
ATOM 881 N N . SER A 1 116 ? -16.844 7.332 11.555 1 79.25 116 SER A N 1
ATOM 882 C CA . SER A 1 116 ? -16.328 8.156 12.641 1 79.25 116 SER A CA 1
ATOM 883 C C . SER A 1 116 ? -14.805 8.234 12.578 1 79.25 116 SER A C 1
ATOM 885 O O . SER A 1 116 ? -14.219 9.289 12.836 1 79.25 116 SER A O 1
ATOM 887 N N . ASN A 1 117 ? -14.195 7.188 12.227 1 82.56 117 ASN A N 1
ATOM 888 C CA . ASN A 1 117 ? -12.734 7.203 12.211 1 82.56 117 ASN A CA 1
ATOM 889 C C . ASN A 1 117 ? -12.195 8.125 11.125 1 82.56 117 ASN A C 1
ATOM 891 O O . ASN A 1 117 ? -11.102 8.688 11.266 1 82.56 117 ASN A O 1
ATOM 895 N N . MET A 1 118 ? -12.898 8.289 10.062 1 82.56 118 MET A N 1
ATOM 896 C CA . MET A 1 118 ? -12.484 9.188 8.992 1 82.56 118 MET A CA 1
ATOM 897 C C . MET A 1 118 ? -12.734 10.641 9.375 1 82.56 118 MET A C 1
ATOM 899 O O . MET A 1 118 ? -11.93 11.516 9.062 1 82.56 118 MET A O 1
ATOM 903 N N . ARG A 1 119 ? -13.734 10.805 10.094 1 78.12 119 ARG A N 1
ATOM 904 C CA . ARG A 1 119 ? -14.094 12.148 10.531 1 78.12 119 ARG A CA 1
ATOM 905 C C . ARG A 1 119 ? -13.148 12.641 11.625 1 78.12 119 ARG A C 1
ATOM 907 O O . ARG A 1 119 ? -12.734 13.805 11.617 1 78.12 119 ARG A O 1
ATOM 914 N N . GLU A 1 120 ? -12.844 11.773 12.438 1 76.5 120 GLU A N 1
ATOM 915 C CA . GLU A 1 120 ? -11.961 12.125 13.547 1 76.5 120 GLU A CA 1
ATOM 916 C C . GLU A 1 120 ? -10.539 12.398 13.055 1 76.5 120 GLU A C 1
ATOM 918 O O . GLU A 1 120 ? -9.852 13.273 13.586 1 76.5 120 GLU A O 1
ATOM 923 N N . ALA A 1 121 ? -10.211 11.648 12.125 1 71.94 121 ALA A N 1
ATOM 924 C CA . ALA A 1 121 ? -8.875 11.844 11.562 1 71.94 121 ALA A CA 1
ATOM 925 C C . ALA A 1 121 ? -8.766 13.195 10.867 1 71.94 121 ALA A C 1
ATOM 927 O O . ALA A 1 121 ? -7.727 13.852 10.93 1 71.94 121 ALA A O 1
ATOM 928 N N . ASP A 1 122 ? -9.734 13.516 10.195 1 68.38 122 ASP A N 1
ATOM 929 C CA . ASP A 1 122 ? -9.75 14.812 9.523 1 68.38 122 ASP A CA 1
ATOM 930 C C . ASP A 1 122 ? -9.586 15.953 10.531 1 68.38 122 ASP A C 1
ATOM 932 O O . ASP A 1 122 ? -8.875 16.922 10.258 1 68.38 122 ASP A O 1
ATOM 936 N N . VAL A 1 123 ? -10.164 15.789 11.656 1 60.19 123 VAL A N 1
ATOM 937 C CA . VAL A 1 123 ? -10.07 16.797 12.703 1 60.19 123 VAL A CA 1
ATOM 938 C C . VAL A 1 123 ? -8.648 16.828 13.266 1 60.19 123 VAL A C 1
ATOM 940 O O . VAL A 1 123 ? -8.086 17.906 13.484 1 60.19 123 VAL A O 1
ATOM 943 N N . GLY A 1 124 ? -8.172 15.633 13.5 1 55.66 124 GLY A N 1
ATOM 944 C CA . GLY A 1 124 ? -6.824 15.547 14.023 1 55.66 124 GLY A CA 1
ATOM 945 C C . GLY A 1 124 ? -5.777 16.109 13.078 1 55.66 124 GLY A C 1
ATOM 946 O O . GLY A 1 124 ? -4.883 16.844 13.5 1 55.66 124 GLY A O 1
ATOM 947 N N . TRP A 1 125 ? -5.941 15.719 11.93 1 58.66 125 TRP A N 1
ATOM 948 C CA . TRP A 1 125 ? -5.027 16.234 10.914 1 58.66 125 TRP A CA 1
ATOM 949 C C . TRP A 1 125 ? -5.188 17.75 10.766 1 58.66 125 TRP A C 1
ATOM 951 O O . TRP A 1 125 ? -4.195 18.469 10.633 1 58.66 125 TRP A O 1
ATOM 961 N N . GLY A 1 126 ? -6.438 18.031 10.781 1 49.59 126 GLY A N 1
ATOM 962 C CA . GLY A 1 126 ? -6.688 19.469 10.773 1 49.59 126 GLY A CA 1
ATOM 963 C C . GLY A 1 126 ? -6.148 20.172 12 1 49.59 126 GLY A C 1
ATOM 964 O O . GLY A 1 126 ? -5.613 21.281 11.906 1 49.59 126 GLY A O 1
ATOM 965 N N . ALA A 1 127 ? -6.223 19.562 13.18 1 49.97 127 ALA A N 1
ATOM 966 C CA . ALA A 1 127 ? -5.801 20.156 14.445 1 49.97 127 ALA A CA 1
ATOM 967 C C . ALA A 1 127 ? -4.281 20.188 14.555 1 49.97 127 ALA A C 1
ATOM 969 O O . ALA A 1 127 ? -3.711 21.141 15.102 1 49.97 127 ALA A O 1
ATOM 970 N N . GLU A 1 128 ? -3.762 19.125 14.141 1 46.47 128 GLU A N 1
ATOM 971 C CA . GLU A 1 128 ? -2.303 19.125 14.188 1 46.47 128 GLU A CA 1
ATOM 972 C C . GLU A 1 128 ? -1.714 20.172 13.258 1 46.47 128 GLU A C 1
ATOM 974 O O . GLU A 1 128 ? -0.598 20.656 13.484 1 46.47 128 GLU A O 1
ATOM 979 N N . GLN A 1 129 ? -2.521 20.516 12.336 1 42.78 129 GLN 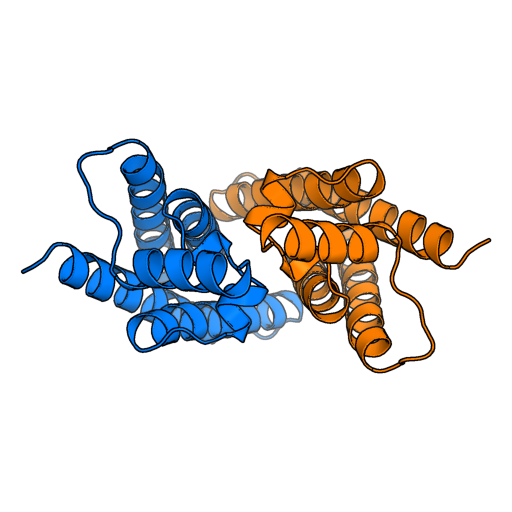A N 1
ATOM 980 C CA . GLN A 1 129 ? -2.084 21.531 11.383 1 42.78 129 GLN A CA 1
ATOM 981 C C . GLN A 1 129 ? -2.264 22.938 11.953 1 42.78 129 GLN A C 1
ATOM 983 O O . GLN A 1 129 ? -1.695 23.906 11.43 1 42.78 129 GLN A O 1
ATOM 988 N N . VAL A 1 130 ? -3.002 23.234 13 1 43.09 130 VAL A N 1
ATOM 989 C CA . VAL A 1 130 ? -3.158 24.547 13.594 1 43.09 130 VAL A CA 1
ATOM 990 C C . VAL A 1 130 ? -2.168 24.719 14.742 1 43.09 130 VAL A C 1
ATOM 992 O O . VAL A 1 130 ? -1.839 23.75 15.438 1 43.09 130 VAL A O 1
ATOM 995 N N . MET B 1 1 ? 28.547 13.703 -6.43 1 65.81 1 MET B N 1
ATOM 996 C CA . MET B 1 1 ? 27.094 13.633 -6.496 1 65.81 1 MET B CA 1
ATOM 997 C C . MET B 1 1 ? 26.469 13.781 -5.109 1 65.81 1 MET B C 1
ATOM 999 O O . MET B 1 1 ? 26.984 13.234 -4.133 1 65.81 1 MET B O 1
ATOM 1003 N N . GLU B 1 2 ? 25.625 14.68 -4.98 1 84.94 2 GLU B N 1
ATOM 1004 C CA . GLU B 1 2 ? 24.953 14.914 -3.703 1 84.94 2 GLU B CA 1
ATOM 1005 C C . GLU B 1 2 ? 24.062 13.734 -3.324 1 84.94 2 GLU B C 1
ATOM 1007 O O . GLU B 1 2 ? 23.625 12.977 -4.191 1 84.94 2 GLU B O 1
ATOM 1012 N N . LEU B 1 3 ? 24.094 13.383 -2.139 1 82.88 3 LEU B N 1
ATOM 1013 C CA . LEU B 1 3 ? 23.297 12.281 -1.619 1 82.88 3 LEU B CA 1
ATOM 1014 C C . LEU B 1 3 ? 21.875 12.32 -2.182 1 82.88 3 LEU B C 1
ATOM 1016 O O . LEU B 1 3 ? 21.281 11.273 -2.459 1 82.88 3 LEU B O 1
ATOM 1020 N N . SER B 1 4 ? 21.391 13.438 -2.436 1 85.12 4 SER B N 1
ATOM 1021 C CA . SER B 1 4 ? 20.047 13.609 -2.979 1 85.12 4 SER B CA 1
ATOM 1022 C C . SER B 1 4 ? 19.953 13.062 -4.398 1 85.12 4 SER B C 1
ATOM 1024 O O . SER B 1 4 ? 18.938 12.484 -4.785 1 85.12 4 SER B O 1
ATOM 1026 N N . ASP B 1 5 ? 21 13.227 -5.145 1 90.25 5 ASP B N 1
ATOM 1027 C CA . ASP B 1 5 ? 21.016 12.719 -6.516 1 90.25 5 ASP B CA 1
ATOM 1028 C C . ASP B 1 5 ? 21.062 11.195 -6.535 1 90.25 5 ASP B C 1
ATOM 1030 O O . ASP B 1 5 ? 20.469 10.562 -7.402 1 90.25 5 ASP B O 1
ATOM 1034 N N . ILE B 1 6 ? 21.844 10.719 -5.598 1 91.75 6 ILE B N 1
ATOM 1035 C CA . ILE B 1 6 ? 21.938 9.266 -5.5 1 91.75 6 ILE B CA 1
ATOM 1036 C C . ILE B 1 6 ? 20.562 8.68 -5.172 1 91.75 6 ILE B C 1
ATOM 1038 O O . ILE B 1 6 ? 20.125 7.715 -5.797 1 91.75 6 ILE B O 1
ATOM 1042 N N . PHE B 1 7 ? 19.875 9.281 -4.227 1 94 7 PHE B N 1
ATOM 1043 C CA . PHE B 1 7 ? 18.547 8.82 -3.867 1 94 7 PHE B CA 1
ATOM 1044 C C . PHE B 1 7 ? 17.594 8.945 -5.051 1 94 7 PHE B C 1
ATOM 1046 O O . PHE B 1 7 ? 16.734 8.078 -5.262 1 94 7 PHE B O 1
ATOM 1053 N N . ARG B 1 8 ? 17.734 9.977 -5.77 1 94.31 8 ARG B N 1
ATOM 1054 C CA . ARG B 1 8 ? 16.891 10.18 -6.934 1 94.31 8 ARG B CA 1
ATOM 1055 C C . ARG B 1 8 ? 17.094 9.078 -7.965 1 94.31 8 ARG B C 1
ATOM 1057 O O . ARG B 1 8 ? 16.141 8.516 -8.492 1 94.31 8 ARG B O 1
ATOM 1064 N N . ILE B 1 9 ? 18.281 8.781 -8.234 1 95.69 9 ILE B N 1
ATOM 1065 C CA . ILE B 1 9 ? 18.625 7.746 -9.211 1 95.69 9 ILE B CA 1
ATOM 1066 C C . ILE B 1 9 ? 18.109 6.391 -8.719 1 95.69 9 ILE B C 1
ATOM 1068 O O . ILE B 1 9 ? 17.531 5.621 -9.484 1 95.69 9 ILE B O 1
ATOM 1072 N N . VAL B 1 10 ? 18.328 6.078 -7.426 1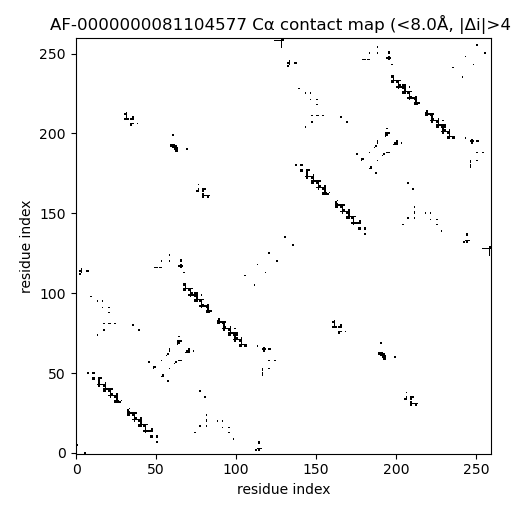 96.94 10 VAL B N 1
ATOM 1073 C CA . VAL B 1 10 ? 17.891 4.816 -6.836 1 96.94 10 VAL B CA 1
ATOM 1074 C C . VAL B 1 10 ? 16.375 4.715 -6.926 1 96.94 10 VAL B C 1
ATOM 1076 O O . VAL B 1 10 ? 15.836 3.682 -7.332 1 96.94 10 VAL B O 1
ATOM 1079 N N . ASN B 1 11 ? 15.703 5.797 -6.609 1 97.38 11 ASN B N 1
ATOM 1080 C CA . ASN B 1 11 ? 14.242 5.801 -6.656 1 97.38 11 ASN B CA 1
ATOM 1081 C C . ASN B 1 11 ? 13.727 5.648 -8.086 1 97.38 11 ASN B C 1
ATOM 1083 O O . ASN B 1 11 ? 12.719 4.973 -8.312 1 97.38 11 ASN B O 1
ATOM 1087 N N . LEU B 1 12 ? 14.391 6.285 -9.023 1 97.56 12 LEU B N 1
ATOM 1088 C CA . LEU B 1 12 ? 13.992 6.152 -10.414 1 97.56 12 LEU B CA 1
ATOM 1089 C C . LEU B 1 12 ? 14.227 4.73 -10.914 1 97.56 12 LEU B C 1
ATOM 1091 O O . LEU B 1 12 ? 13.438 4.215 -11.719 1 97.56 12 LEU B O 1
ATOM 1095 N N . ALA B 1 13 ? 15.289 4.145 -10.461 1 98.38 13 ALA B N 1
ATOM 1096 C CA . ALA B 1 13 ? 15.531 2.746 -10.797 1 98.38 13 ALA B CA 1
ATOM 1097 C C . ALA B 1 13 ? 14.43 1.85 -10.242 1 98.38 13 ALA B C 1
ATOM 1099 O O . ALA B 1 13 ? 13.891 1 -10.961 1 98.38 13 ALA B O 1
ATOM 1100 N N . VAL B 1 14 ? 14.086 2.053 -8.984 1 98.56 14 VAL B N 1
ATOM 1101 C CA . VAL B 1 14 ? 13.016 1.287 -8.352 1 98.56 14 VAL B CA 1
ATOM 1102 C C . VAL B 1 14 ? 11.719 1.486 -9.125 1 98.56 14 VAL B C 1
ATOM 1104 O O . VAL B 1 14 ? 10.992 0.524 -9.398 1 98.56 14 VAL B O 1
ATOM 1107 N N . ALA B 1 15 ? 11.477 2.738 -9.469 1 98.56 15 ALA B N 1
ATOM 1108 C CA . ALA B 1 15 ? 10.266 3.062 -10.211 1 98.56 15 ALA B CA 1
ATOM 1109 C C . ALA B 1 15 ? 10.242 2.346 -11.562 1 98.56 15 ALA B C 1
ATOM 1111 O O . ALA B 1 15 ? 9.242 1.718 -11.922 1 98.56 15 ALA B O 1
ATOM 1112 N N . GLY B 1 16 ? 11.289 2.406 -12.297 1 98.5 16 GLY B N 1
ATOM 1113 C CA . GLY B 1 16 ? 11.367 1.763 -13.602 1 98.5 16 GLY B CA 1
ATOM 1114 C C . GLY B 1 16 ? 11.195 0.257 -13.531 1 98.5 16 GLY B C 1
ATOM 1115 O O . GLY B 1 16 ? 10.445 -0.324 -14.32 1 98.5 16 GLY B O 1
ATOM 1116 N N . ILE B 1 17 ? 11.898 -0.328 -12.57 1 98.56 17 ILE B N 1
ATOM 1117 C CA . ILE B 1 17 ? 11.82 -1.772 -12.383 1 98.56 17 ILE B CA 1
ATOM 1118 C C . ILE B 1 17 ? 10.391 -2.166 -12.023 1 98.56 17 ILE B C 1
ATOM 1120 O O . ILE B 1 17 ? 9.867 -3.156 -12.531 1 98.56 17 ILE B O 1
ATOM 1124 N N . THR B 1 18 ? 9.789 -1.38 -11.164 1 98.5 18 THR B N 1
ATOM 1125 C CA . THR B 1 18 ? 8.445 -1.688 -10.688 1 98.5 18 THR B CA 1
ATOM 1126 C C . THR B 1 18 ? 7.426 -1.541 -11.812 1 98.5 18 THR B C 1
ATOM 1128 O O . THR B 1 18 ? 6.539 -2.383 -11.969 1 98.5 18 THR B O 1
ATOM 1131 N N . VAL B 1 19 ? 7.516 -0.529 -12.633 1 98.38 19 VAL B N 1
ATOM 1132 C CA . VAL B 1 19 ? 6.586 -0.311 -13.742 1 98.38 19 VAL B CA 1
ATOM 1133 C C . VAL B 1 19 ? 6.734 -1.432 -14.766 1 98.38 19 VAL B C 1
ATOM 1135 O O . VAL B 1 19 ? 5.742 -2.027 -15.195 1 98.38 19 VAL B O 1
ATOM 1138 N N . LEU B 1 20 ? 7.949 -1.731 -15.125 1 97.88 20 LEU B N 1
ATOM 1139 C CA . LEU B 1 20 ? 8.195 -2.809 -16.078 1 97.88 20 LEU B CA 1
ATOM 1140 C C . LEU B 1 20 ? 7.723 -4.148 -15.523 1 97.88 20 LEU B C 1
ATOM 1142 O O . LEU B 1 20 ? 7.098 -4.938 -16.234 1 97.88 20 LEU B O 1
ATOM 1146 N N . GLY B 1 21 ? 8.086 -4.355 -14.25 1 96.69 21 GLY B N 1
ATOM 1147 C CA . GLY B 1 21 ? 7.609 -5.562 -13.594 1 96.69 21 GLY B CA 1
ATOM 1148 C C . GLY B 1 21 ? 6.098 -5.68 -13.578 1 96.69 21 GLY B C 1
ATOM 1149 O O . GLY B 1 21 ? 5.551 -6.773 -13.742 1 96.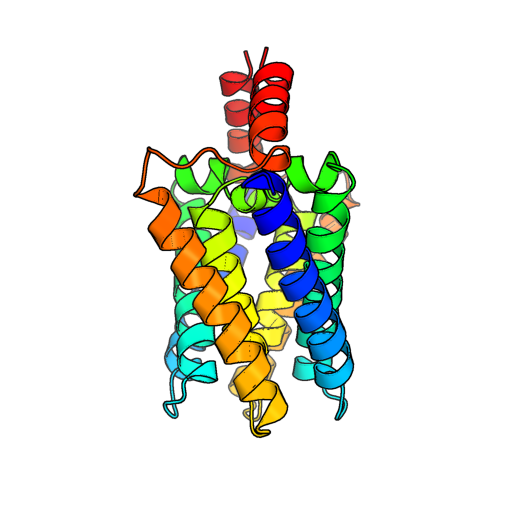69 21 GLY B O 1
ATOM 1150 N N . GLY B 1 22 ? 5.41 -4.547 -13.359 1 97 22 GLY B N 1
ATOM 1151 C CA . GLY B 1 22 ? 3.955 -4.539 -13.383 1 97 22 GLY B CA 1
ATOM 1152 C C . GLY B 1 22 ? 3.383 -4.887 -14.742 1 97 22 GLY B C 1
ATOM 1153 O O . GLY B 1 22 ? 2.406 -5.637 -14.836 1 97 22 GLY B O 1
ATOM 1154 N N . VAL B 1 23 ? 3.969 -4.34 -15.766 1 97 23 VAL B N 1
ATOM 1155 C CA . VAL B 1 23 ? 3.525 -4.625 -17.125 1 97 23 VAL B CA 1
ATOM 1156 C C . VAL B 1 23 ? 3.641 -6.125 -17.391 1 97 23 VAL B C 1
ATOM 1158 O O . VAL B 1 23 ? 2.699 -6.746 -17.891 1 97 23 VAL B O 1
ATOM 1161 N N . PHE B 1 24 ? 4.75 -6.75 -17 1 94.38 24 PHE B N 1
ATOM 1162 C CA . PHE B 1 24 ? 4.961 -8.172 -17.234 1 94.38 24 PHE B CA 1
ATOM 1163 C C . PHE B 1 24 ? 4.09 -9.016 -16.312 1 94.38 24 PHE B C 1
ATOM 1165 O O . PHE B 1 24 ? 3.723 -10.141 -16.656 1 94.38 24 PHE B O 1
ATOM 1172 N N . HIS B 1 25 ? 3.789 -8.414 -15.148 1 93.19 25 HIS B N 1
ATOM 1173 C CA . HIS B 1 25 ? 3.006 -9.141 -14.164 1 93.19 25 HIS B CA 1
ATOM 1174 C C . HIS B 1 25 ? 1.574 -9.359 -14.641 1 93.19 25 HIS B C 1
ATOM 1176 O O . HIS B 1 25 ? 0.912 -10.312 -14.234 1 93.19 25 HIS B O 1
ATOM 1182 N N . ILE B 1 26 ? 1.143 -8.547 -15.523 1 93.81 26 ILE B N 1
ATOM 1183 C CA . ILE B 1 26 ? -0.224 -8.617 -16.031 1 93.81 26 ILE B CA 1
ATOM 1184 C C . ILE B 1 26 ? -0.392 -9.867 -16.891 1 93.81 26 ILE B C 1
ATOM 1186 O O . ILE B 1 26 ? -1.481 -10.438 -16.953 1 93.81 26 ILE B O 1
ATOM 1190 N N . PHE B 1 27 ? 0.788 -10.367 -17.438 1 91.25 27 PHE B N 1
ATOM 1191 C CA . PHE B 1 27 ? 0.744 -11.539 -18.297 1 91.25 27 PHE B CA 1
ATOM 1192 C C . PHE B 1 27 ? 1.366 -12.742 -17.594 1 91.25 27 PHE B C 1
ATOM 1194 O O . PHE B 1 27 ? 2.439 -12.633 -17 1 91.25 27 PHE B O 1
ATOM 1201 N N . PRO B 1 28 ? 0.717 -14 -17.672 1 89.88 28 PRO B N 1
ATOM 1202 C CA . PRO B 1 28 ? -0.538 -14.266 -18.375 1 89.88 28 PRO B CA 1
ATOM 1203 C C . PRO B 1 28 ? -1.747 -13.633 -17.688 1 89.88 28 PRO B C 1
ATOM 1205 O O . PRO B 1 28 ? -1.75 -13.477 -16.453 1 89.88 28 PRO B O 1
ATOM 1208 N N . PHE B 1 29 ? -2.699 -13.391 -18.5 1 89.88 29 PHE B N 1
ATOM 1209 C CA . PHE B 1 29 ? -3.848 -12.641 -17.984 1 89.88 29 PHE B CA 1
ATOM 1210 C C . PHE B 1 29 ? -4.625 -13.461 -16.969 1 89.88 29 PHE B C 1
ATOM 1212 O O . PHE B 1 29 ? -4.895 -14.648 -17.188 1 89.88 29 PHE B O 1
ATOM 1219 N N . GLY B 1 30 ? -4.891 -12.859 -15.82 1 91.69 30 GLY B N 1
ATOM 1220 C CA . GLY B 1 30 ? -5.703 -13.312 -14.703 1 91.69 30 GLY B CA 1
ATOM 1221 C C . GLY B 1 30 ? -6.102 -12.188 -13.766 1 91.69 30 GLY B C 1
ATOM 1222 O O . GLY B 1 30 ? -5.426 -11.164 -13.695 1 91.69 30 GLY B O 1
ATOM 1223 N N . PRO B 1 31 ? -7.219 -12.406 -13.141 1 93.38 31 PRO B N 1
ATOM 1224 C CA . PRO B 1 31 ? -7.691 -11.305 -12.297 1 93.38 31 PRO B CA 1
ATOM 1225 C C . PRO B 1 31 ? -6.656 -10.867 -11.266 1 93.38 31 PRO B C 1
ATOM 1227 O O . PRO B 1 31 ? -6.465 -9.664 -11.055 1 93.38 31 PRO B O 1
ATOM 1230 N N . GLN B 1 32 ? -6.059 -11.797 -10.602 1 94.44 32 GLN B N 1
ATOM 1231 C CA . GLN B 1 32 ? -5.047 -11.461 -9.609 1 94.44 32 GLN B CA 1
ATOM 1232 C C . GLN B 1 32 ? -3.863 -10.742 -10.242 1 94.44 32 GLN B C 1
ATOM 1234 O O . GLN B 1 32 ? -3.453 -9.68 -9.773 1 94.44 32 GLN B O 1
ATOM 1239 N N . ASN B 1 33 ? -3.332 -11.312 -11.359 1 94.69 33 ASN B N 1
ATOM 1240 C CA . ASN B 1 33 ? -2.191 -10.727 -12.055 1 94.69 33 ASN B CA 1
ATOM 1241 C C . ASN B 1 33 ? -2.506 -9.328 -12.57 1 94.69 33 ASN B C 1
ATOM 1243 O O . ASN B 1 33 ? -1.656 -8.438 -12.516 1 94.69 33 ASN B O 1
ATOM 1247 N N . PHE B 1 34 ? -3.691 -9.234 -13.031 1 96.44 34 PHE B N 1
ATOM 1248 C CA . PHE B 1 34 ? -4.105 -7.953 -13.594 1 96.44 34 PHE B CA 1
ATOM 1249 C C . PHE B 1 34 ? -4.148 -6.871 -12.523 1 96.44 34 PHE B C 1
ATOM 1251 O O . PHE B 1 34 ? -3.598 -5.785 -12.703 1 96.44 34 PHE B O 1
ATOM 1258 N N . ILE B 1 35 ? -4.742 -7.145 -11.398 1 96.62 35 ILE B N 1
ATOM 1259 C CA . ILE B 1 35 ? -4.891 -6.164 -10.328 1 96.62 35 ILE B CA 1
ATOM 1260 C C . ILE B 1 35 ? -3.52 -5.789 -9.773 1 96.62 35 ILE B C 1
ATOM 1262 O O . ILE B 1 35 ? -3.184 -4.605 -9.68 1 96.62 35 ILE B O 1
ATOM 1266 N N . ILE B 1 36 ? -2.732 -6.75 -9.492 1 96 36 ILE B N 1
ATOM 1267 C CA . ILE B 1 36 ? -1.424 -6.504 -8.898 1 96 36 ILE B CA 1
ATOM 1268 C C . ILE B 1 36 ? -0.542 -5.75 -9.891 1 96 36 ILE B C 1
ATOM 1270 O O . ILE B 1 36 ? 0.141 -4.789 -9.523 1 96 36 ILE B O 1
ATOM 1274 N N . GLY B 1 37 ? -0.578 -6.184 -11.172 1 97.19 37 GLY B N 1
ATOM 1275 C CA . GLY B 1 37 ? 0.189 -5.488 -12.195 1 97.19 37 GLY B CA 1
ATOM 1276 C C . GLY B 1 37 ? -0.186 -4.027 -12.328 1 97.19 37 GLY B C 1
ATOM 1277 O O . GLY B 1 37 ? 0.689 -3.164 -12.43 1 97.19 37 GLY B O 1
ATOM 1278 N N . LEU B 1 38 ? -1.454 -3.754 -12.328 1 97.94 38 LEU B N 1
ATOM 1279 C CA . LEU B 1 38 ? -1.935 -2.381 -12.438 1 97.94 38 LEU B CA 1
ATOM 1280 C C . LEU B 1 38 ? -1.444 -1.544 -11.258 1 97.94 38 LEU B C 1
ATOM 1282 O O . LEU B 1 38 ? -0.999 -0.408 -11.438 1 97.94 38 LEU B O 1
ATOM 1286 N N . TYR B 1 39 ? -1.578 -2.129 -10.125 1 98.06 39 TYR B N 1
ATOM 1287 C CA . TYR B 1 39 ? -1.136 -1.408 -8.938 1 98.06 39 TYR B CA 1
ATOM 1288 C C . TYR B 1 39 ? 0.366 -1.156 -8.977 1 98.06 39 TYR B C 1
ATOM 1290 O O . TYR B 1 39 ? 0.832 -0.08 -8.602 1 98.06 39 TYR B O 1
ATOM 1298 N N . MET B 1 40 ? 1.129 -2.125 -9.422 1 98.06 40 MET B N 1
ATOM 1299 C CA . MET B 1 40 ? 2.572 -1.938 -9.516 1 98.06 40 MET B CA 1
ATOM 1300 C C . MET B 1 40 ? 2.908 -0.817 -10.5 1 98.06 40 MET B C 1
ATOM 1302 O O . MET B 1 40 ? 3.82 -0.026 -10.25 1 98.06 40 MET B O 1
ATOM 1306 N N . ILE B 1 41 ? 2.213 -0.714 -11.555 1 98.31 41 ILE B N 1
ATOM 1307 C CA . ILE B 1 41 ? 2.428 0.343 -12.539 1 98.31 41 ILE B CA 1
ATOM 1308 C C . ILE B 1 41 ? 2.121 1.701 -11.914 1 98.31 41 ILE B C 1
ATOM 1310 O O . ILE B 1 41 ? 2.93 2.629 -12 1 98.31 41 ILE B O 1
ATOM 1314 N N . VAL B 1 42 ? 1.027 1.776 -11.234 1 97.31 42 VAL B N 1
ATOM 1315 C CA . VAL B 1 42 ? 0.616 3.029 -10.609 1 97.31 42 VAL B CA 1
ATOM 1316 C C . VAL B 1 42 ? 1.617 3.418 -9.523 1 97.31 42 VAL B C 1
ATOM 1318 O O . VAL B 1 42 ? 2.037 4.574 -9.438 1 97.31 42 VAL B O 1
ATOM 1321 N N . PHE B 1 43 ? 1.995 2.449 -8.711 1 97.25 43 PHE B N 1
ATOM 1322 C CA . PHE B 1 43 ? 2.949 2.715 -7.637 1 97.25 43 PHE B CA 1
ATOM 1323 C C . PHE B 1 43 ? 4.293 3.158 -8.211 1 97.25 43 PHE B C 1
ATOM 1325 O O . PHE B 1 43 ? 4.895 4.113 -7.715 1 97.25 43 PHE B O 1
ATOM 1332 N N . GLY B 1 44 ? 4.77 2.463 -9.242 1 97.88 44 GLY B N 1
ATOM 1333 C CA . GLY B 1 44 ? 6.023 2.848 -9.875 1 97.88 44 GLY B CA 1
ATOM 1334 C C . GLY B 1 44 ? 5.988 4.242 -10.477 1 97.88 44 GLY B C 1
ATOM 1335 O O . GLY B 1 44 ? 6.93 5.02 -10.305 1 97.88 44 GLY B O 1
ATOM 1336 N N . LEU B 1 45 ? 4.934 4.594 -11.109 1 97.31 45 LEU B N 1
ATOM 1337 C CA . LEU B 1 45 ? 4.777 5.918 -11.711 1 97.31 45 LEU B CA 1
ATOM 1338 C C . LEU B 1 45 ? 4.711 6.996 -10.633 1 97.31 45 LEU B C 1
ATOM 1340 O O . LEU B 1 45 ? 5.238 8.094 -10.812 1 97.31 45 LEU B O 1
ATOM 1344 N N . SER B 1 46 ? 4.062 6.707 -9.539 1 95.94 46 SER B N 1
ATOM 1345 C CA . SER B 1 46 ? 3.99 7.648 -8.43 1 95.94 46 SER B CA 1
ATOM 1346 C C . SER B 1 46 ? 5.375 7.93 -7.852 1 95.94 46 SER B C 1
ATOM 1348 O O . SER B 1 46 ? 5.711 9.078 -7.555 1 95.94 46 SER B O 1
ATOM 1350 N N . ILE B 1 47 ? 6.141 6.867 -7.707 1 96.44 47 ILE B N 1
ATOM 1351 C CA . ILE B 1 47 ? 7.496 7.008 -7.188 1 96.44 47 ILE B CA 1
ATOM 1352 C C . ILE B 1 47 ? 8.328 7.859 -8.141 1 96.44 47 ILE B C 1
ATOM 1354 O O . ILE B 1 47 ? 9.07 8.75 -7.711 1 96.44 47 ILE B O 1
ATOM 1358 N N . ALA B 1 48 ? 8.164 7.586 -9.43 1 96.25 48 ALA B N 1
ATOM 1359 C CA . ALA B 1 48 ? 8.883 8.367 -10.438 1 96.25 48 ALA B CA 1
ATOM 1360 C C . ALA B 1 48 ? 8.461 9.828 -10.398 1 96.25 48 ALA B C 1
ATOM 1362 O O . ALA B 1 48 ? 9.312 10.727 -10.43 1 96.25 48 ALA B O 1
ATOM 1363 N N . LEU B 1 49 ? 7.219 10.07 -10.312 1 94.12 49 LEU B N 1
ATOM 1364 C CA . LEU B 1 49 ? 6.672 11.422 -10.305 1 94.12 49 LEU B CA 1
ATOM 1365 C C . LEU B 1 49 ? 7.215 12.227 -9.125 1 94.12 49 LEU B C 1
ATOM 1367 O O . LEU B 1 49 ? 7.496 13.414 -9.258 1 94.12 49 LEU B O 1
ATOM 1371 N N . LEU B 1 50 ? 7.352 11.57 -8.016 1 92.25 50 LEU B N 1
ATOM 1372 C CA . LEU B 1 50 ? 7.793 12.234 -6.793 1 92.25 50 LEU B CA 1
ATOM 1373 C C . LEU B 1 50 ? 9.211 12.773 -6.949 1 92.25 50 LEU B C 1
ATOM 1375 O O . LEU B 1 50 ? 9.625 13.664 -6.211 1 92.25 50 LEU B O 1
ATOM 1379 N N . GLU B 1 51 ? 9.961 12.203 -7.867 1 92.12 51 GLU B N 1
ATOM 1380 C CA . GLU B 1 51 ? 11.344 12.641 -8.07 1 92.12 51 GLU B CA 1
ATOM 1381 C C . GLU B 1 51 ? 11.398 13.914 -8.914 1 92.12 51 GLU B C 1
ATOM 1383 O O . GLU B 1 51 ? 12.438 14.57 -8.984 1 92.12 51 GLU B O 1
ATOM 1388 N N . PHE B 1 52 ? 10.281 14.25 -9.5 1 91.06 52 PHE B N 1
ATOM 1389 C CA . PHE B 1 52 ? 10.234 15.438 -10.344 1 91.06 52 PHE B CA 1
ATOM 1390 C C . PHE B 1 52 ? 9.336 16.5 -9.734 1 91.06 52 PHE B C 1
ATOM 1392 O O . PHE B 1 52 ? 9.594 17.703 -9.875 1 91.06 52 PHE B O 1
ATOM 1399 N N . GLN B 1 53 ? 8.352 16.078 -9.102 1 90.38 53 GLN B N 1
ATOM 1400 C CA . GLN B 1 53 ? 7.422 16.984 -8.445 1 90.38 53 GLN B CA 1
ATOM 1401 C C . GLN B 1 53 ? 6.645 16.266 -7.344 1 90.38 53 GLN B C 1
ATOM 1403 O O . GLN B 1 53 ? 6.488 15.047 -7.375 1 90.38 53 GLN B O 1
ATOM 1408 N N . ILE B 1 54 ? 6.152 17.078 -6.398 1 87.44 54 ILE B N 1
ATOM 1409 C CA . ILE B 1 54 ? 5.375 16.531 -5.285 1 87.44 54 ILE B CA 1
ATOM 1410 C C . ILE B 1 54 ? 3.895 16.844 -5.5 1 87.44 54 ILE B C 1
ATOM 1412 O O . ILE B 1 54 ? 3.41 17.906 -5.129 1 87.44 54 ILE B O 1
ATOM 1416 N N . PRO B 1 55 ? 3.227 15.875 -6.008 1 84.75 55 PRO B N 1
ATOM 1417 C CA . PRO B 1 55 ? 1.785 16.094 -6.152 1 84.75 55 PRO B CA 1
ATOM 1418 C C . PRO B 1 55 ? 1.062 16.141 -4.809 1 84.75 55 PRO B C 1
ATOM 1420 O O . PRO B 1 55 ? 1.308 15.312 -3.934 1 84.75 55 PRO B O 1
ATOM 1423 N N . PRO B 1 56 ? 0.216 17.109 -4.676 1 84.25 56 PRO B N 1
ATOM 1424 C CA . PRO B 1 56 ? -0.516 17.219 -3.412 1 84.25 56 PRO B CA 1
ATOM 1425 C C . PRO B 1 56 ? -1.306 15.961 -3.074 1 84.25 56 PRO B C 1
ATOM 1427 O O . PRO B 1 56 ? -1.485 15.633 -1.897 1 84.25 56 PRO B O 1
ATOM 1430 N N . GLN B 1 57 ? -1.763 15.234 -4.109 1 81.81 57 GLN B N 1
ATOM 1431 C CA . GLN B 1 57 ? -2.535 14.016 -3.895 1 81.81 57 GLN B CA 1
ATOM 1432 C C . GLN B 1 57 ? -1.699 12.953 -3.188 1 81.81 57 GLN B C 1
ATOM 1434 O O . GLN B 1 57 ? -2.193 12.258 -2.295 1 81.81 57 GLN B O 1
ATOM 1439 N N . VAL B 1 58 ? -0.474 12.883 -3.561 1 84.81 58 VAL B N 1
ATOM 1440 C CA . VAL B 1 58 ? 0.391 11.859 -2.98 1 84.81 58 VAL B CA 1
ATOM 1441 C C . VAL B 1 58 ? 0.773 12.258 -1.556 1 84.81 58 VAL B C 1
ATOM 1443 O O . VAL B 1 58 ? 0.774 11.414 -0.652 1 84.81 58 VAL B O 1
ATOM 1446 N N . SER B 1 59 ? 0.985 13.477 -1.383 1 81.94 59 SER B N 1
ATOM 1447 C CA . SER B 1 59 ? 1.346 13.945 -0.05 1 81.94 59 SER B CA 1
ATOM 1448 C C . SER B 1 59 ? 0.16 13.859 0.906 1 81.94 59 SER B C 1
ATOM 1450 O O . SER B 1 59 ? 0.338 13.633 2.104 1 81.94 59 SER B O 1
ATOM 1452 N N . ARG B 1 60 ? -0.954 13.992 0.332 1 80.94 60 ARG B N 1
ATOM 1453 C CA . ARG B 1 60 ? -2.16 13.969 1.152 1 80.94 60 ARG B CA 1
ATOM 1454 C C . ARG B 1 60 ? -2.529 12.547 1.546 1 80.94 60 ARG B C 1
ATOM 1456 O O . ARG B 1 60 ? -2.941 12.297 2.68 1 80.94 60 ARG B O 1
ATOM 1463 N N . TYR B 1 61 ? -2.314 11.57 0.653 1 84.56 61 TYR B N 1
ATOM 1464 C CA . TYR B 1 61 ? -2.867 10.234 0.861 1 84.56 61 TYR B CA 1
ATOM 1465 C C . TYR B 1 61 ? -1.763 9.234 1.168 1 84.56 61 TYR B C 1
ATOM 1467 O O . TYR B 1 61 ? -2.018 8.18 1.765 1 84.56 61 TYR B O 1
ATOM 1475 N N . ALA B 1 62 ? -0.593 9.57 0.791 1 88.19 62 ALA B N 1
ATOM 1476 C CA . ALA B 1 62 ? 0.504 8.609 0.925 1 88.19 62 ALA B CA 1
ATOM 1477 C C . ALA B 1 62 ? 1.726 9.266 1.564 1 88.19 62 ALA B C 1
ATOM 1479 O O . ALA B 1 62 ? 2.82 9.242 0.998 1 88.19 62 ALA B O 1
ATOM 1480 N N . ASN B 1 63 ? 1.586 9.648 2.781 1 87.5 63 ASN B N 1
ATOM 1481 C CA . ASN B 1 63 ? 2.65 10.367 3.477 1 87.5 63 ASN B CA 1
ATOM 1482 C C . ASN B 1 63 ? 3.824 9.453 3.801 1 87.5 63 ASN B C 1
ATOM 1484 O O . ASN B 1 63 ? 4.941 9.922 4.035 1 87.5 63 ASN B O 1
ATOM 1488 N N . PHE B 1 64 ? 3.547 8.195 3.787 1 90.62 64 PHE B N 1
ATOM 1489 C CA . PHE B 1 64 ? 4.602 7.238 4.102 1 90.62 64 PHE B CA 1
ATOM 1490 C C . PHE B 1 64 ? 5.703 7.277 3.047 1 90.62 64 PHE B C 1
ATOM 1492 O O . PHE B 1 64 ? 6.852 6.926 3.324 1 90.62 64 PHE B O 1
ATOM 1499 N N . LEU B 1 65 ? 5.426 7.809 1.86 1 92.44 65 LEU B N 1
ATOM 1500 C CA 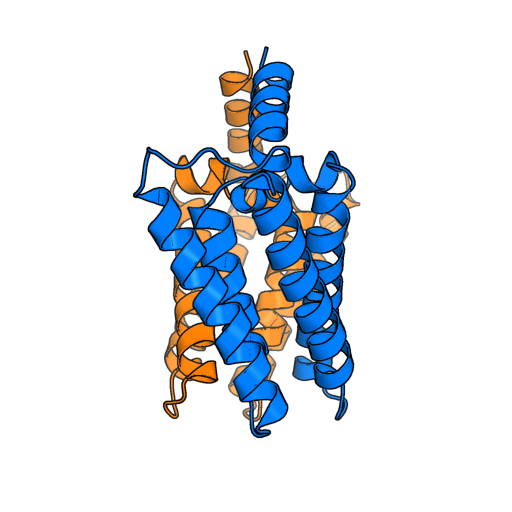. LEU B 1 65 ? 6.406 7.871 0.782 1 92.44 65 LEU B CA 1
ATOM 1501 C C . LEU B 1 65 ? 7.438 8.969 1.045 1 92.44 65 LEU B C 1
ATOM 1503 O O . LEU B 1 65 ? 8.484 9.008 0.391 1 92.44 65 LEU B O 1
ATOM 1507 N N . PHE B 1 66 ? 7.168 9.789 2.051 1 89.5 66 PHE B N 1
ATOM 1508 C CA . PHE B 1 66 ? 8.039 10.922 2.34 1 89.5 66 PHE B CA 1
ATOM 1509 C C . PHE B 1 66 ? 8.859 10.664 3.602 1 89.5 66 PHE B C 1
ATOM 1511 O O . PHE B 1 66 ? 9.375 11.602 4.215 1 89.5 66 PHE B O 1
ATOM 1518 N N . SER B 1 67 ? 8.938 9.453 3.951 1 89.5 67 SER B N 1
ATOM 1519 C CA . SER B 1 67 ? 9.797 9 5.039 1 89.5 67 SER B CA 1
ATOM 1520 C C . SER B 1 67 ? 10.664 7.824 4.605 1 89.5 67 SER B C 1
ATOM 1522 O O . SER B 1 67 ? 10.273 7.051 3.729 1 89.5 67 SER B O 1
ATOM 1524 N N . PHE B 1 68 ? 11.789 7.676 5.25 1 92.69 68 PHE B N 1
ATOM 1525 C CA . PHE B 1 68 ? 12.688 6.574 4.926 1 92.69 68 PHE B CA 1
ATOM 1526 C C . PHE B 1 68 ? 12.062 5.238 5.301 1 92.69 68 PHE B C 1
ATOM 1528 O O . PHE B 1 68 ? 12.07 4.297 4.504 1 92.69 68 PHE B O 1
ATOM 1535 N N . ILE B 1 69 ? 11.531 5.184 6.414 1 92.56 69 ILE B N 1
ATOM 1536 C CA . ILE B 1 69 ? 10.969 3.932 6.914 1 92.56 69 ILE B CA 1
ATOM 1537 C C . ILE B 1 69 ? 9.758 3.539 6.074 1 92.56 69 ILE B C 1
ATOM 1539 O O . ILE B 1 69 ? 9.617 2.383 5.668 1 92.56 69 ILE B O 1
ATOM 1543 N N . GLY B 1 70 ? 8.883 4.547 5.844 1 93.56 70 GLY B N 1
ATOM 1544 C CA . GLY B 1 70 ? 7.711 4.266 5.035 1 93.56 70 GLY B CA 1
ATOM 1545 C C . GLY B 1 70 ? 8.055 3.814 3.627 1 93.56 70 GLY B C 1
ATOM 1546 O O . GLY B 1 70 ? 7.527 2.809 3.148 1 93.56 70 GLY B O 1
ATOM 1547 N N . ARG B 1 71 ? 8.914 4.484 3.033 1 95.38 71 ARG B N 1
ATOM 1548 C CA . ARG B 1 71 ? 9.336 4.145 1.678 1 95.38 71 ARG B CA 1
ATOM 1549 C C . ARG B 1 71 ? 10.047 2.797 1.648 1 95.38 71 ARG B C 1
ATOM 1551 O O . ARG B 1 71 ? 9.859 2.01 0.72 1 95.38 71 ARG B O 1
ATOM 1558 N N . GLY B 1 72 ? 10.898 2.617 2.629 1 97.06 72 GLY B N 1
ATOM 1559 C CA . GLY B 1 72 ? 11.609 1.35 2.711 1 97.06 72 GLY B CA 1
ATOM 1560 C C . GLY B 1 72 ? 10.68 0.153 2.807 1 97.06 72 GLY B C 1
ATOM 1561 O O . GLY B 1 72 ? 10.828 -0.812 2.053 1 97.06 72 GLY B O 1
ATOM 1562 N N . ILE B 1 73 ? 9.75 0.221 3.705 1 96.88 73 ILE B N 1
ATOM 1563 C CA . ILE B 1 73 ? 8.773 -0.85 3.889 1 96.88 73 ILE B CA 1
ATOM 1564 C C . ILE B 1 73 ? 7.984 -1.055 2.596 1 96.88 73 ILE B C 1
ATOM 1566 O O . ILE B 1 73 ? 7.715 -2.191 2.201 1 96.88 73 ILE B O 1
ATOM 1570 N N . PHE B 1 74 ? 7.68 0.032 1.957 1 98.12 74 PHE B N 1
ATOM 1571 C CA . PHE B 1 74 ? 6.945 -0.025 0.699 1 98.12 74 PHE B CA 1
ATOM 1572 C C . PHE B 1 74 ? 7.777 -0.702 -0.384 1 98.12 74 PHE B C 1
ATOM 1574 O O . PHE B 1 74 ? 7.258 -1.511 -1.157 1 98.12 74 PHE B O 1
ATOM 1581 N N . TYR B 1 75 ? 9.031 -0.386 -0.458 1 98.62 75 TYR B N 1
ATOM 1582 C CA . TYR B 1 75 ? 9.906 -0.995 -1.449 1 98.62 75 TYR B CA 1
ATOM 1583 C C . TYR B 1 75 ? 10.055 -2.492 -1.204 1 98.62 75 TYR B C 1
ATOM 1585 O O . TYR B 1 75 ? 10.133 -3.277 -2.152 1 98.62 75 TYR B O 1
ATOM 1593 N N . ILE B 1 76 ? 10.109 -2.848 0.011 1 98.44 76 ILE B N 1
ATOM 1594 C CA . ILE B 1 76 ? 10.18 -4.27 0.333 1 98.44 76 ILE B CA 1
ATOM 1595 C C . ILE B 1 76 ? 8.93 -4.977 -0.194 1 98.44 76 ILE B C 1
ATOM 1597 O O . ILE B 1 76 ? 9.023 -6.07 -0.762 1 98.44 76 ILE B O 1
ATOM 1601 N N . LEU B 1 77 ? 7.789 -4.363 -0.003 1 98.12 77 LEU B N 1
ATOM 1602 C CA . LEU B 1 77 ? 6.559 -4.922 -0.549 1 98.12 77 LEU B CA 1
ATOM 1603 C C . LEU B 1 77 ? 6.645 -5.051 -2.066 1 98.12 77 LEU B C 1
ATOM 1605 O O . LEU B 1 77 ? 6.316 -6.102 -2.625 1 98.12 77 LEU B O 1
ATOM 1609 N N . LEU B 1 78 ? 7.051 -3.969 -2.719 1 98.31 78 LEU B N 1
ATOM 1610 C CA . LEU B 1 78 ? 7.16 -3.982 -4.172 1 98.31 78 LEU B CA 1
ATOM 1611 C C . LEU B 1 78 ? 8.117 -5.074 -4.637 1 98.31 78 LEU B C 1
ATOM 1613 O O . LEU B 1 78 ? 7.844 -5.773 -5.613 1 98.31 78 LEU B O 1
ATOM 1617 N N . GLY B 1 79 ? 9.273 -5.168 -3.91 1 98.12 79 GLY B N 1
ATOM 1618 C CA . GLY B 1 79 ? 10.188 -6.254 -4.215 1 98.12 79 GLY B CA 1
ATOM 1619 C C . GLY B 1 79 ? 9.547 -7.625 -4.121 1 98.12 79 GLY B C 1
ATOM 1620 O O . GLY B 1 79 ? 9.773 -8.484 -4.973 1 98.12 79 GLY B O 1
ATOM 1621 N N . GLY B 1 80 ? 8.789 -7.82 -3.084 1 97.06 80 GLY B N 1
ATOM 1622 C CA . GLY B 1 80 ? 8.055 -9.07 -2.926 1 97.06 80 GLY B CA 1
ATOM 1623 C C . GLY B 1 80 ? 7.09 -9.344 -4.062 1 97.06 80 GLY B C 1
ATOM 1624 O O . GLY B 1 80 ? 6.957 -10.477 -4.512 1 97.06 80 GLY B O 1
ATOM 1625 N N . LEU B 1 81 ? 6.414 -8.328 -4.504 1 96.31 81 LEU B N 1
ATOM 1626 C CA . LEU B 1 81 ? 5.449 -8.477 -5.59 1 96.31 81 LEU B CA 1
ATOM 1627 C C . LEU B 1 81 ? 6.152 -8.82 -6.898 1 96.31 81 LEU B C 1
ATOM 1629 O O . LEU B 1 81 ? 5.555 -9.438 -7.785 1 96.31 81 LEU B O 1
ATOM 1633 N N . LEU B 1 82 ? 7.391 -8.43 -7.012 1 96.81 82 LEU B N 1
ATOM 1634 C CA . LEU B 1 82 ? 8.156 -8.641 -8.234 1 96.81 82 LEU B CA 1
ATOM 1635 C C . LEU B 1 82 ? 8.727 -10.055 -8.273 1 96.81 82 LEU B C 1
ATOM 1637 O O . LEU B 1 82 ? 9.023 -10.578 -9.352 1 96.81 82 LEU B O 1
ATOM 1641 N N . LEU B 1 83 ? 8.875 -10.625 -7.109 1 95.25 83 LEU B N 1
ATOM 1642 C CA . LEU B 1 83 ? 9.43 -11.977 -7.078 1 95.25 83 LEU B CA 1
ATOM 1643 C C . LEU B 1 83 ? 8.516 -12.961 -7.785 1 95.25 83 LEU B C 1
ATOM 1645 O O . LEU B 1 83 ? 7.297 -12.766 -7.824 1 95.25 83 LEU B O 1
ATOM 1649 N N . GLY B 1 84 ? 9.148 -14.031 -8.352 1 89.56 84 GLY B N 1
ATOM 1650 C CA . GLY B 1 84 ? 8.352 -14.992 -9.094 1 89.56 84 GLY B CA 1
ATOM 1651 C C . GLY B 1 84 ? 9.133 -16.234 -9.5 1 89.56 84 GLY B C 1
ATOM 1652 O O . GLY B 1 84 ? 10.016 -16.672 -8.766 1 89.56 84 GLY B O 1
ATOM 1653 N N . GLU B 1 85 ? 8.719 -16.75 -10.602 1 85.38 85 GLU B N 1
ATOM 1654 C CA . GLU B 1 85 ? 9.297 -18.016 -11.047 1 85.38 85 GLU B CA 1
ATOM 1655 C C . GLU B 1 85 ? 10.516 -17.781 -11.938 1 85.38 85 GLU B C 1
ATOM 1657 O O . GLU B 1 85 ? 11.406 -18.625 -12.008 1 85.38 85 GLU B O 1
ATOM 1662 N N . HIS B 1 86 ? 10.586 -16.625 -12.5 1 89.31 86 HIS B N 1
ATOM 1663 C CA . HIS B 1 86 ? 11.664 -16.344 -13.445 1 89.31 86 HIS B CA 1
ATOM 1664 C C . HIS B 1 86 ? 12.852 -15.688 -12.758 1 89.31 86 HIS B C 1
ATOM 1666 O O . HIS B 1 86 ? 12.68 -14.961 -11.773 1 89.31 86 HIS B O 1
ATOM 1672 N N . LEU B 1 87 ? 13.992 -15.883 -13.273 1 91.88 87 LEU B N 1
ATOM 1673 C CA . LEU B 1 87 ? 15.219 -15.32 -12.727 1 91.88 87 LEU B CA 1
ATOM 1674 C C . LEU B 1 87 ? 15.18 -13.797 -12.773 1 91.88 87 LEU B C 1
ATOM 1676 O O . LEU B 1 87 ? 15.578 -13.133 -11.812 1 91.88 87 LEU B O 1
ATOM 1680 N N . ILE B 1 88 ? 14.719 -13.258 -13.859 1 92.62 88 ILE B N 1
ATOM 1681 C CA . ILE B 1 88 ? 14.695 -11.812 -14.023 1 92.62 88 ILE B CA 1
ATOM 1682 C C . ILE B 1 88 ? 13.812 -11.188 -12.945 1 92.62 88 ILE B C 1
ATOM 1684 O O . ILE B 1 88 ? 14.141 -10.133 -12.391 1 92.62 88 ILE B O 1
ATOM 1688 N N . SER B 1 89 ? 12.734 -11.836 -12.641 1 94 89 SER B N 1
ATOM 1689 C CA . SER B 1 89 ? 11.836 -11.344 -11.609 1 94 89 SER B CA 1
ATOM 1690 C C . SER B 1 89 ? 12.477 -11.422 -10.227 1 94 89 SER B C 1
ATOM 1692 O O . SER B 1 89 ? 12.297 -10.516 -9.406 1 94 89 SER B O 1
ATOM 1694 N N . ASN B 1 90 ? 13.211 -12.422 -9.984 1 95.75 90 ASN B N 1
ATOM 1695 C CA . ASN B 1 90 ? 13.883 -12.586 -8.703 1 95.75 90 ASN B CA 1
ATOM 1696 C C . ASN B 1 90 ? 15.023 -11.594 -8.523 1 95.75 90 ASN B C 1
ATOM 1698 O O . ASN B 1 90 ? 15.281 -11.117 -7.418 1 95.75 90 ASN B O 1
ATOM 1702 N N . ILE B 1 91 ? 15.672 -11.305 -9.609 1 96.56 91 ILE B N 1
ATOM 1703 C CA . ILE B 1 91 ? 16.719 -10.297 -9.555 1 96.56 91 ILE B CA 1
ATOM 1704 C C . ILE B 1 91 ? 16.109 -8.922 -9.312 1 96.56 91 ILE B C 1
ATOM 1706 O O . ILE B 1 91 ? 16.562 -8.18 -8.438 1 96.56 91 ILE B O 1
ATOM 1710 N N . ALA B 1 92 ? 15.086 -8.633 -10.094 1 96.75 92 ALA B N 1
ATOM 1711 C CA . ALA B 1 92 ? 14.398 -7.348 -9.945 1 96.75 92 ALA B CA 1
ATOM 1712 C C . ALA B 1 92 ? 13.805 -7.199 -8.547 1 96.75 92 ALA B C 1
ATOM 1714 O O . ALA B 1 92 ? 14.008 -6.184 -7.883 1 96.75 92 ALA B O 1
ATOM 1715 N N . GLY B 1 93 ? 13.094 -8.234 -8.125 1 97.5 93 GLY B N 1
ATOM 1716 C CA . GLY B 1 93 ? 12.492 -8.211 -6.797 1 97.5 93 GLY B CA 1
ATOM 1717 C C . GLY B 1 93 ? 13.516 -8.141 -5.68 1 97.5 93 GLY B C 1
ATOM 1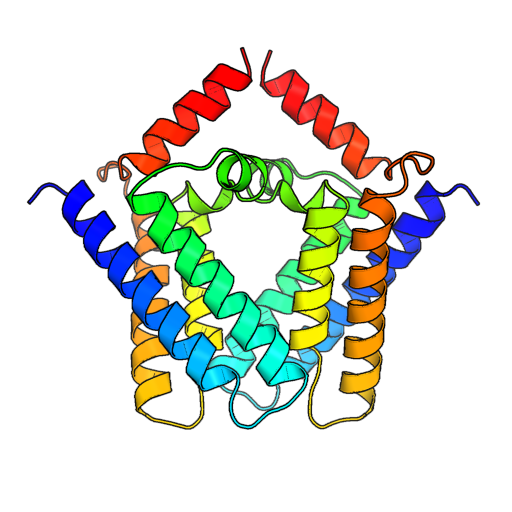718 O O . GLY B 1 93 ? 13.32 -7.422 -4.695 1 97.5 93 GLY B O 1
ATOM 1719 N N . GLY B 1 94 ? 14.547 -8.93 -5.863 1 97.62 94 GLY B N 1
ATOM 1720 C CA . GLY B 1 94 ? 15.633 -8.867 -4.895 1 97.62 94 GLY B CA 1
ATOM 1721 C C . GLY B 1 94 ? 16.281 -7.5 -4.805 1 97.62 94 GLY B C 1
ATOM 1722 O O . GLY B 1 94 ? 16.531 -6.996 -3.709 1 97.62 94 GLY B O 1
ATOM 1723 N N . ALA B 1 95 ? 16.562 -6.91 -5.902 1 98.06 95 ALA B N 1
ATOM 1724 C CA . ALA B 1 95 ? 17.188 -5.59 -5.93 1 98.06 95 ALA B CA 1
ATOM 1725 C C . ALA B 1 95 ? 16.312 -4.555 -5.234 1 98.06 95 ALA B C 1
ATOM 1727 O O . ALA B 1 95 ? 16.781 -3.82 -4.359 1 98.06 95 ALA B O 1
ATOM 1728 N N . VAL B 1 96 ? 15.023 -4.508 -5.59 1 98.5 96 VAL B N 1
ATOM 1729 C CA . VAL B 1 96 ? 14.086 -3.545 -5.016 1 98.5 96 VAL B CA 1
ATOM 1730 C C . VAL B 1 96 ? 13.914 -3.822 -3.523 1 98.5 96 VAL B C 1
ATOM 1732 O O . VAL B 1 96 ? 13.859 -2.891 -2.715 1 98.5 96 VAL B O 1
ATOM 1735 N N . GLY B 1 97 ? 13.875 -5.082 -3.168 1 98.31 97 GLY B N 1
ATOM 1736 C CA . GLY B 1 97 ? 13.781 -5.445 -1.764 1 98.31 97 GLY B CA 1
ATOM 1737 C C . GLY B 1 97 ? 14.984 -5.004 -0.947 1 98.31 97 GLY B C 1
ATOM 1738 O O . GLY B 1 97 ? 14.828 -4.477 0.156 1 98.31 97 GLY B O 1
ATOM 1739 N N . ILE B 1 98 ? 16.141 -5.195 -1.462 1 98.38 98 ILE B N 1
ATOM 1740 C CA . ILE B 1 98 ? 17.375 -4.812 -0.784 1 98.38 98 ILE B CA 1
ATOM 1741 C C . ILE B 1 98 ? 17.422 -3.297 -0.629 1 98.38 98 ILE B C 1
ATOM 1743 O O . ILE B 1 98 ? 17.828 -2.787 0.417 1 98.38 98 ILE B O 1
ATOM 1747 N N . ILE B 1 99 ? 17.047 -2.6 -1.687 1 98.12 99 ILE B N 1
ATOM 1748 C CA . ILE B 1 99 ? 16.969 -1.146 -1.597 1 98.12 99 ILE B CA 1
ATOM 1749 C C . ILE B 1 99 ? 16 -0.748 -0.475 1 98.12 99 ILE B C 1
ATOM 1751 O O . ILE B 1 99 ? 16.297 0.166 0.301 1 98.12 99 ILE B O 1
ATOM 1755 N N . GLY B 1 100 ? 14.875 -1.444 -0.42 1 98.31 100 GLY B N 1
ATOM 1756 C CA . GLY B 1 100 ? 13.945 -1.189 0.663 1 98.31 100 GLY B CA 1
ATOM 1757 C C . GLY B 1 100 ? 14.555 -1.383 2.039 1 98.31 100 GLY B C 1
ATOM 1758 O O . GLY B 1 100 ? 14.383 -0.541 2.922 1 98.31 100 GLY B O 1
ATOM 1759 N N . ILE B 1 101 ? 15.227 -2.434 2.238 1 98.06 101 ILE B N 1
ATOM 1760 C CA . ILE B 1 101 ? 15.906 -2.711 3.502 1 98.06 101 ILE B CA 1
ATOM 1761 C C . ILE B 1 101 ? 16.922 -1.609 3.797 1 98.06 101 ILE B C 1
ATOM 1763 O O . ILE B 1 101 ? 17.047 -1.164 4.941 1 98.06 101 ILE B O 1
ATOM 1767 N N . GLY B 1 102 ? 17.641 -1.251 2.822 1 97.12 102 GLY B N 1
ATOM 1768 C CA . GLY B 1 102 ? 18.562 -0.143 2.973 1 97.12 102 GLY B CA 1
ATOM 1769 C C . GLY B 1 102 ? 17.891 1.136 3.441 1 97.12 102 GLY B C 1
ATOM 1770 O O . GLY B 1 102 ? 18.422 1.829 4.316 1 97.12 102 GLY B O 1
ATOM 1771 N N . TYR B 1 103 ? 16.766 1.446 2.828 1 96.69 103 TYR B N 1
ATOM 1772 C CA . TYR B 1 103 ? 16.016 2.639 3.229 1 96.69 103 TYR B CA 1
ATOM 1773 C C . TYR B 1 103 ? 15.578 2.541 4.684 1 96.69 103 TYR B C 1
ATOM 1775 O O . TYR B 1 103 ? 15.648 3.523 5.43 1 96.69 103 TYR B O 1
ATOM 1783 N N . VAL B 1 104 ? 15.125 1.396 5.102 1 96.31 104 VAL B N 1
ATOM 1784 C CA . VAL B 1 104 ? 14.727 1.21 6.492 1 96.31 104 VAL B CA 1
ATOM 1785 C C . VAL B 1 104 ? 15.922 1.435 7.41 1 96.31 104 VAL B C 1
ATOM 1787 O O . VAL B 1 104 ? 15.805 2.096 8.445 1 96.31 104 VAL B O 1
ATOM 1790 N N . ALA B 1 105 ? 17.031 0.947 7.043 1 95.94 105 ALA B N 1
ATOM 1791 C CA . ALA B 1 105 ? 18.25 1.097 7.836 1 95.94 105 ALA B CA 1
ATOM 1792 C C . ALA B 1 105 ? 18.672 2.562 7.926 1 95.94 105 ALA B C 1
ATOM 1794 O O . ALA B 1 105 ? 19.156 3.01 8.969 1 95.94 105 ALA B O 1
ATOM 1795 N N . LEU B 1 106 ? 18.438 3.301 6.891 1 92.94 106 LEU B N 1
ATOM 1796 C CA . LEU B 1 106 ? 18.844 4.699 6.84 1 92.94 106 LEU B CA 1
ATOM 1797 C C . LEU B 1 106 ? 18.031 5.535 7.828 1 92.94 106 LEU B C 1
ATOM 1799 O O . LEU B 1 106 ? 18.484 6.605 8.25 1 92.94 106 LEU B O 1
ATOM 1803 N N . GLU B 1 107 ? 16.875 5.023 8.133 1 88.12 107 GLU B N 1
ATOM 1804 C CA . GLU B 1 107 ? 16.062 5.711 9.125 1 88.12 107 GLU B CA 1
ATOM 1805 C C . GLU B 1 107 ? 16.781 5.797 10.469 1 88.12 107 GLU B C 1
ATOM 1807 O O . GLU B 1 107 ? 16.562 6.738 11.234 1 88.12 107 GLU B O 1
ATOM 1812 N N . PHE B 1 108 ? 17.641 4.883 10.688 1 89.12 108 PHE B N 1
ATOM 1813 C CA . PHE B 1 108 ? 18.297 4.809 11.984 1 89.12 108 PHE B CA 1
ATOM 1814 C C . PHE B 1 108 ? 19.688 5.426 11.922 1 89.12 108 PHE B C 1
ATOM 1816 O O . PHE B 1 108 ? 20.469 5.316 12.867 1 89.12 108 PHE B O 1
ATOM 1823 N N . ILE B 1 109 ? 19.969 6.035 10.875 1 87.5 109 ILE B N 1
ATOM 1824 C CA . ILE B 1 109 ? 21.25 6.734 10.727 1 87.5 109 ILE B CA 1
ATOM 1825 C C . ILE B 1 109 ? 21 8.242 10.648 1 87.5 109 ILE B C 1
ATOM 1827 O O . ILE B 1 109 ? 20.688 8.773 9.578 1 87.5 109 ILE B O 1
ATOM 1831 N N . PRO B 1 110 ? 21.094 8.922 11.703 1 80.44 110 PRO B N 1
ATOM 1832 C CA . PRO B 1 110 ? 20.734 10.344 11.766 1 80.44 110 PRO B CA 1
ATOM 1833 C C . PRO B 1 110 ? 21.672 11.219 10.93 1 80.44 110 PRO B C 1
ATOM 1835 O O . PRO B 1 110 ? 21.312 12.336 10.555 1 80.44 110 PRO B O 1
ATOM 1838 N N . SER B 1 111 ? 22.766 10.758 10.531 1 81.69 111 SER B N 1
ATOM 1839 C CA . SER B 1 111 ? 23.734 11.562 9.789 1 81.69 111 SER B CA 1
ATOM 1840 C C . SER B 1 111 ? 23.328 11.727 8.336 1 81.69 111 SER B C 1
ATOM 1842 O O . SER B 1 111 ? 23.859 12.578 7.621 1 81.69 111 SER B O 1
ATOM 1844 N N . ILE B 1 112 ? 22.375 11.016 8.023 1 81.12 112 ILE B N 1
ATOM 1845 C CA . ILE B 1 112 ? 22 11.055 6.613 1 81.12 112 ILE B CA 1
ATOM 1846 C C . ILE B 1 112 ? 20.781 11.961 6.434 1 81.12 112 ILE B C 1
ATOM 1848 O O . ILE B 1 112 ? 19.734 11.719 7.02 1 81.12 112 ILE B O 1
ATOM 1852 N N . GLU B 1 113 ? 20.984 12.969 5.633 1 79.12 113 GLU B N 1
ATOM 1853 C CA . GLU B 1 113 ? 19.875 13.883 5.328 1 79.12 113 GLU B CA 1
ATOM 1854 C C . GLU B 1 113 ? 18.922 13.266 4.312 1 79.12 113 GLU B C 1
ATOM 1856 O O . GLU B 1 113 ? 19.344 12.68 3.32 1 79.12 113 GLU B O 1
ATOM 1861 N N . PRO B 1 114 ? 17.656 13.367 4.609 1 81.25 114 PRO B N 1
ATOM 1862 C CA . PRO B 1 114 ? 16.688 12.867 3.629 1 81.25 114 PRO B CA 1
ATOM 1863 C C . PRO B 1 114 ? 16.719 13.648 2.316 1 81.25 114 PRO B C 1
ATOM 1865 O O . PRO B 1 114 ? 17.172 14.797 2.287 1 81.25 114 PRO B O 1
ATOM 1868 N N . PRO B 1 115 ? 16.281 12.906 1.293 1 80.44 115 PRO B N 1
ATOM 1869 C CA . PRO B 1 115 ? 16.219 13.586 -0.004 1 80.44 115 PRO B CA 1
ATOM 1870 C C . PRO B 1 115 ? 15.281 14.789 -0.003 1 80.44 115 PRO B C 1
ATOM 1872 O O . PRO B 1 115 ? 14.477 14.945 0.919 1 80.44 115 PRO B O 1
ATOM 1875 N N . SER B 1 116 ? 15.344 15.672 -0.925 1 78.62 116 SER B N 1
ATOM 1876 C CA . SER B 1 116 ? 14.656 16.953 -1.012 1 78.62 116 SER B CA 1
ATOM 1877 C C . SER B 1 116 ? 13.141 16.766 -0.995 1 78.62 116 SER B C 1
ATOM 1879 O O . SER B 1 116 ? 12.422 17.547 -0.381 1 78.62 116 SER B O 1
ATOM 1881 N N . ASN B 1 117 ? 12.695 15.758 -1.607 1 81.88 117 ASN B N 1
ATOM 1882 C CA . ASN B 1 117 ? 11.25 15.562 -1.671 1 81.88 117 ASN B CA 1
ATOM 1883 C C . ASN B 1 117 ? 10.664 15.25 -0.297 1 81.88 117 ASN B C 1
ATOM 1885 O O . ASN B 1 117 ? 9.516 15.578 -0.016 1 81.88 117 ASN B O 1
ATOM 1889 N N . MET B 1 118 ? 11.406 14.633 0.546 1 82.12 118 MET B N 1
ATOM 1890 C CA . MET B 1 118 ? 10.953 14.32 1.899 1 82.12 118 MET B CA 1
ATOM 1891 C C . MET B 1 118 ? 10.992 15.562 2.785 1 82.12 118 MET B C 1
ATOM 1893 O O . MET B 1 118 ? 10.102 15.766 3.613 1 82.12 118 MET B O 1
ATOM 1897 N N . ARG B 1 119 ? 11.922 16.344 2.496 1 77.56 119 ARG B N 1
ATOM 1898 C CA . ARG B 1 119 ? 12.078 17.562 3.268 1 77.56 119 ARG B CA 1
ATOM 1899 C C . ARG B 1 119 ? 11.016 18.594 2.896 1 77.56 119 ARG B C 1
ATOM 1901 O O . ARG B 1 119 ? 10.461 19.266 3.77 1 77.56 119 ARG B O 1
ATOM 1908 N N . GLU B 1 120 ? 10.758 18.641 1.699 1 76.06 120 GLU B N 1
ATOM 1909 C CA . GLU B 1 120 ? 9.766 19.594 1.209 1 76.06 120 GLU B CA 1
ATOM 1910 C C . GLU B 1 120 ? 8.359 19.203 1.661 1 76.06 120 GLU B C 1
ATOM 1912 O O . GLU B 1 120 ? 7.543 20.078 1.963 1 76.06 120 GLU B O 1
ATOM 1917 N N . ALA B 1 121 ? 8.195 17.984 1.66 1 71.31 121 ALA B N 1
ATOM 1918 C CA . ALA B 1 121 ? 6.883 17.5 2.094 1 71.31 121 ALA B CA 1
ATOM 1919 C C . ALA B 1 121 ? 6.652 17.797 3.572 1 71.31 121 ALA B C 1
ATOM 1921 O O . ALA B 1 121 ? 5.535 18.141 3.979 1 71.31 121 ALA B O 1
ATOM 1922 N N . ASP B 1 122 ? 7.609 17.609 4.305 1 67.62 122 ASP B N 1
ATOM 1923 C CA . ASP B 1 122 ? 7.516 17.906 5.73 1 67.62 122 ASP B CA 1
ATOM 1924 C C . ASP B 1 122 ? 7.148 19.375 5.953 1 67.62 122 ASP B C 1
ATOM 1926 O O . ASP B 1 122 ? 6.344 19.688 6.832 1 67.62 122 ASP B O 1
ATOM 1930 N N . VAL B 1 123 ? 7.676 20.219 5.133 1 59.75 123 VAL B N 1
ATOM 1931 C CA . VAL B 1 123 ? 7.398 21.641 5.23 1 59.75 123 VAL B CA 1
ATOM 1932 C C . VAL B 1 123 ? 5.953 21.922 4.816 1 59.75 123 VAL B C 1
ATOM 1934 O O . VAL B 1 123 ? 5.246 22.688 5.477 1 59.75 123 VAL B O 1
ATOM 1937 N N . GLY B 1 124 ? 5.613 21.281 3.727 1 55.22 124 GLY B N 1
ATOM 1938 C CA . GLY B 1 124 ? 4.25 21.484 3.248 1 55.22 124 GLY B CA 1
ATOM 1939 C C . GLY B 1 124 ? 3.201 20.969 4.219 1 55.22 124 GLY B C 1
ATOM 1940 O O . GLY B 1 124 ? 2.203 21.641 4.473 1 55.22 124 GLY B O 1
ATOM 1941 N N . TRP B 1 125 ? 3.486 19.844 4.66 1 58.47 125 TRP B N 1
ATOM 1942 C CA . TRP B 1 125 ? 2.578 19.281 5.656 1 58.47 125 TRP B CA 1
ATOM 1943 C C . TRP B 1 125 ? 2.555 20.141 6.918 1 58.47 125 TRP B C 1
ATOM 1945 O O . TRP B 1 125 ? 1.492 20.375 7.496 1 58.47 125 TRP B O 1
ATOM 1955 N N . GLY B 1 126 ? 3.764 20.469 7.176 1 49.41 126 GLY B N 1
ATOM 1956 C CA . GLY B 1 126 ? 3.832 21.406 8.297 1 49.41 126 GLY B CA 1
ATOM 1957 C C . GLY B 1 126 ? 3.137 22.719 8.016 1 49.41 126 GLY B C 1
ATOM 1958 O O . GLY B 1 126 ? 2.473 23.281 8.891 1 49.41 126 GLY B O 1
ATOM 1959 N N . ALA B 1 127 ? 3.213 23.281 6.809 1 50.06 127 ALA B N 1
ATOM 1960 C CA . ALA B 1 127 ? 2.645 24.562 6.426 1 50.06 127 ALA B CA 1
ATOM 1961 C C . ALA B 1 127 ? 1.128 24.469 6.285 1 50.06 127 ALA B C 1
ATOM 1963 O O . ALA B 1 127 ? 0.41 25.422 6.633 1 50.06 127 ALA B O 1
ATOM 1964 N N . GLU B 1 128 ? 0.789 23.438 5.691 1 46.31 128 GLU B N 1
ATOM 1965 C CA . GLU B 1 128 ? -0.658 23.281 5.559 1 46.31 128 GLU B CA 1
ATOM 1966 C C . GLU B 1 128 ? -1.326 23.156 6.922 1 46.31 128 GLU B C 1
ATOM 1968 O O . GLU B 1 128 ? -2.514 23.453 7.07 1 46.31 128 GLU B O 1
ATOM 1973 N N . GLN B 1 129 ? -0.527 22.75 7.82 1 42.91 129 GLN B N 1
ATOM 1974 C CA . GLN B 1 129 ? -1.032 22.594 9.18 1 42.91 129 GLN B CA 1
ATOM 1975 C C . GLN B 1 129 ? -1.068 23.938 9.906 1 42.91 129 GLN B C 1
ATOM 1977 O O . GLN B 1 129 ? -1.711 24.062 10.953 1 42.91 129 GLN B O 1
ATOM 1982 N N . VAL B 1 130 ? -0.443 25.047 9.508 1 42.94 130 VAL B N 1
ATOM 1983 C CA . VAL B 1 130 ? -0.499 26.359 10.156 1 42.94 130 VAL B CA 1
ATOM 1984 C C . VAL B 1 130 ? -1.578 27.203 9.492 1 42.94 130 VAL B C 1
ATOM 1986 O O . VAL B 1 130 ? -1.828 27.078 8.289 1 42.94 130 VAL B O 1
#

Secondary structure (DSSP, 8-state):
--HHHHHHHHHHHHHHHHHHHHHHHT-S--HHHHHHHHHHHHHHHHHHHHTT---HHHHHH-GGGGSHHHHHHHHHHHHHHH--SSHHHHHHHHHHHHHHHHHHHHTT-TTSPPPHHHHHHHHHHHHHT-/--HHHHHHHHHHHHHHHHHHHHHHHT-S--HHHHHHHHHHHHHHHHHHHHTT---HHHHHH-GGGGSHHHHHHHHHHHHHHH--SSHHHHHHHHHHHHHHHHHHHHTT-TTSPPPHHHHHHHHHHHHHT-

Foldseek 3Di:
DPPLVVVLVLLLLLLVLQLVLLVCQCPPPDPVSVVLSVVSNVVSVQSNVLSVHDDPVCLVPPVLCLALLSVLVVLLVSLVSQDDDDPSSPVSSVSSNVVSVVSNVVNVVVVDDDHPSSVVSVVVVVVVVD/DPPQVVVLVLLLLLLVLQLVLLVCQCPPPDPVSVVLSVVSNVVSVQSNVLSVHDDPVCLVPPVLCLALLSVLVVLLVSLVSQDDDDPSSPVSSVSSNVVSVVSNVVNVVVVDDDHPSSVVSVVVVVVVVD

Solvent-accessible surface area (backbone atoms only — not comparable to full-atom values): 12556 Å² total; per-residue (Å²): 128,56,70,45,55,53,50,45,52,52,44,42,49,45,13,50,51,32,28,53,44,11,62,53,38,25,55,72,82,41,72,35,31,38,46,50,12,52,48,30,31,52,52,13,50,51,50,39,43,45,72,77,43,78,53,66,68,48,59,59,32,40,33,22,67,49,36,45,46,43,34,9,55,49,28,32,50,53,9,22,69,36,32,64,92,48,66,68,30,37,50,53,9,47,52,33,24,51,51,8,51,51,30,39,54,46,58,77,36,84,88,59,77,74,40,64,60,30,54,50,44,52,48,47,55,52,48,71,10,94,128,56,70,47,54,53,51,45,51,52,43,41,49,45,14,52,53,34,28,52,45,10,62,53,39,26,55,73,84,40,72,35,30,36,46,51,11,51,50,30,30,52,52,13,50,50,49,40,42,44,72,77,44,80,53,66,68,47,58,60,33,41,33,21,67,48,38,45,47,42,35,8,54,48,29,32,50,52,9,24,69,37,32,65,91,47,67,68,30,38,50,52,9,46,51,33,23,52,51,8,52,50,30,38,54,47,58,75,36,82,86,57,78,74,43,65,62,31,53,50,45,52,48,46,55,52,49,72,10,94

Radius of gyration: 18.23 Å; Cα contacts (8 Å, |Δi|>4): 406; chains: 2; bounding box: 55×49×36 Å